Protein AF-A0A2V6WZE2-F1 (afdb_monomer_lite)

Secondary structure (DSSP, 8-state):
-EEEEEEEEEETTEEEEEEEE---------S-HHHHHH-----HHHHHHHHT-TT--S------S-GGGHHHHHHHHHHHH-TT-----HHHHTHHHHHHHHHHHHHHHHHHHHHHHHHHHHHHHHHHHHHHHTHHHHHHHHHTT--HHHHHHHHHHHHHHHHHHHHHHHHHHHHHHHHHHHHH------TTT---S-------TT---SS--------------------PPPP--PPP----------------------

pLDDT: mean 72.41, std 22.18, range [26.45, 97.19]

Sequence (262 aa):
ITAISPQGALTAVGMLPRMRRYRVAGTIEIGMYEYDSTTAYVALPVAQEFAGLGDRVTGVEVKLDDPFAARRIGRTIATRLGWPYWVRDWMEMNKNLFAALQLEKLALFVIVTIIVLVAAFAIIGHLVLLVAEKRKEIGILKALGAPGRSITTVFFSVGMTIGVVGTVAGSLVGLGLMWIQNTYKIIRLAGDVYQIDYLPMKLWPRSFPPGGPAGSRRPKCSDTSKGADAGPPPRAASWPRRRRGASPVMRPSTRHPRARGR

Foldseek 3Di:
DKDWAPQFDQDPVGGDTQIDDDDDPDADCPLACVDRVPDDDDDPVVVCVNNVVVPDDPDDDDDDPDLVCQVVVQVVVCVVVDPPDHGDRPCNVVVVVVVVVVVVVVVVVVVVVVVVVVVVVVLVVVLVVVCVVCVVVVVVCVVVPDDPVVVVVVSVVVSVVCVVVCVVVVVVVVVVVLVCCVVVVVDQPPSPHDVPRDDPPDDPVPPDDDDDDDDDDDDDDDDDDDDDDDDDDDDDDDDDDDDDDDDDDDDDDDDDDDDDDD

Structure (mmCIF, N/CA/C/O backbone):
data_AF-A0A2V6WZE2-F1
#
_entry.id   AF-A0A2V6WZE2-F1
#
loop_
_atom_site.group_PDB
_atom_site.id
_atom_site.type_symbol
_atom_site.label_atom_id
_atom_site.label_alt_id
_atom_site.label_comp_id
_atom_site.label_asym_id
_atom_site.label_entity_id
_atom_site.label_seq_id
_atom_site.pdbx_PDB_ins_code
_atom_site.Cartn_x
_atom_site.Cartn_y
_atom_site.Cartn_z
_atom_site.occupancy
_atom_site.B_iso_or_equiv
_atom_site.auth_seq_id
_atom_site.auth_comp_id
_atom_site.auth_asym_id
_atom_site.auth_atom_id
_atom_site.pdbx_PDB_model_num
ATOM 1 N N . ILE A 1 1 ? 9.309 10.464 -41.647 1.00 81.88 1 ILE A N 1
ATOM 2 C CA . ILE A 1 1 ? 10.157 10.946 -40.529 1.00 81.88 1 ILE A CA 1
ATOM 3 C C . ILE A 1 1 ? 11.612 10.660 -40.887 1.00 81.88 1 ILE A C 1
ATOM 5 O O . ILE A 1 1 ? 11.875 9.623 -41.495 1.00 81.88 1 ILE A O 1
ATOM 9 N N . THR A 1 2 ? 12.535 11.580 -40.607 1.00 85.12 2 THR A N 1
ATOM 10 C CA . THR A 1 2 ? 13.976 11.349 -40.807 1.00 85.12 2 THR A CA 1
ATOM 11 C C . THR A 1 2 ? 14.584 11.019 -39.455 1.00 85.12 2 THR A C 1
ATOM 13 O O . THR A 1 2 ? 14.522 11.847 -38.554 1.00 85.12 2 THR A O 1
ATOM 16 N N . ALA A 1 3 ? 15.138 9.818 -39.310 1.00 83.69 3 ALA A N 1
ATOM 17 C CA . ALA A 1 3 ? 15.873 9.447 -38.110 1.00 83.69 3 ALA A CA 1
ATOM 18 C C . ALA A 1 3 ? 17.353 9.790 -38.294 1.00 83.69 3 ALA A C 1
ATOM 20 O O . ALA A 1 3 ? 17.911 9.590 -39.380 1.00 83.69 3 ALA A O 1
ATOM 21 N N . ILE A 1 4 ? 17.972 10.284 -37.226 1.00 84.94 4 ILE A N 1
ATOM 22 C CA . ILE A 1 4 ? 19.387 10.644 -37.171 1.00 84.94 4 ILE A CA 1
ATOM 23 C C . ILE A 1 4 ? 20.027 9.751 -36.112 1.00 84.94 4 ILE A C 1
ATOM 25 O O . ILE A 1 4 ? 19.608 9.768 -34.957 1.00 84.94 4 ILE A O 1
ATOM 29 N N . SER A 1 5 ? 20.997 8.933 -36.513 1.00 79.81 5 SER A N 1
ATOM 30 C CA . SER A 1 5 ? 21.732 8.081 -35.581 1.00 79.81 5 SER A CA 1
ATOM 31 C C . SER A 1 5 ? 22.745 8.921 -34.798 1.00 79.81 5 SER A C 1
ATOM 33 O O . SER A 1 5 ? 23.531 9.636 -35.430 1.00 79.81 5 SER A O 1
ATOM 35 N N . PRO A 1 6 ? 22.791 8.809 -33.458 1.00 69.88 6 PRO A N 1
ATOM 36 C CA . PRO A 1 6 ? 23.851 9.407 -32.654 1.00 69.88 6 PRO A CA 1
ATOM 37 C C . PRO A 1 6 ? 25.198 8.694 -32.856 1.00 69.88 6 PRO A C 1
ATOM 39 O O . PRO A 1 6 ? 26.245 9.302 -32.654 1.00 69.88 6 PRO A O 1
ATOM 42 N N . GLN A 1 7 ? 25.198 7.428 -33.297 1.00 67.81 7 GLN A N 1
ATOM 43 C CA . GLN A 1 7 ? 26.415 6.748 -33.740 1.00 67.81 7 GLN A CA 1
ATOM 44 C C . GLN A 1 7 ? 26.671 7.067 -35.220 1.00 67.81 7 GLN A C 1
ATOM 46 O O . GLN A 1 7 ? 25.938 6.617 -36.110 1.00 67.81 7 GLN A O 1
ATOM 51 N N . GLY A 1 8 ? 27.695 7.884 -35.471 1.00 66.06 8 GLY A N 1
ATOM 52 C CA . GLY A 1 8 ? 28.136 8.261 -36.811 1.00 66.06 8 GLY A CA 1
ATOM 53 C C . GLY A 1 8 ? 29.010 7.201 -37.480 1.00 66.06 8 GLY A C 1
ATOM 54 O O . GLY A 1 8 ? 29.629 6.367 -36.822 1.00 66.06 8 GLY A O 1
ATOM 55 N N . ALA A 1 9 ? 29.081 7.241 -38.808 1.00 65.75 9 ALA A N 1
ATOM 56 C CA . ALA A 1 9 ? 30.076 6.479 -39.553 1.00 65.75 9 ALA A CA 1
ATOM 57 C C . ALA A 1 9 ? 31.399 7.259 -39.573 1.00 65.75 9 ALA A C 1
ATOM 59 O O . ALA A 1 9 ? 31.404 8.466 -39.826 1.00 65.75 9 ALA A O 1
ATOM 60 N N . LEU A 1 10 ? 32.515 6.573 -39.315 1.00 61.09 10 LEU A N 1
ATOM 61 C CA . LEU A 1 10 ? 33.851 7.152 -39.453 1.00 61.09 10 LEU A CA 1
ATOM 62 C C . LEU A 1 10 ? 34.128 7.410 -40.939 1.00 61.09 10 LEU A C 1
ATOM 64 O O . LEU A 1 10 ? 34.142 6.479 -41.744 1.00 61.09 10 LEU A O 1
ATOM 68 N N . THR A 1 11 ? 34.333 8.675 -41.301 1.00 69.50 11 THR A N 1
ATOM 69 C CA . THR A 1 11 ? 34.751 9.096 -42.644 1.00 69.50 11 THR A CA 1
ATOM 70 C C . THR A 1 11 ? 36.067 9.865 -42.562 1.00 69.50 11 THR A C 1
ATOM 72 O O . THR A 1 11 ? 36.446 10.324 -41.486 1.00 69.50 11 THR A O 1
ATOM 75 N N . ALA A 1 12 ? 36.761 10.037 -43.691 1.00 67.19 12 ALA A N 1
ATOM 76 C CA . ALA A 1 12 ? 38.051 10.739 -43.761 1.00 67.19 12 ALA A CA 1
ATOM 77 C C . ALA A 1 12 ? 38.012 12.199 -43.249 1.00 67.19 12 ALA A C 1
ATOM 79 O O . ALA A 1 12 ? 39.061 12.786 -43.010 1.00 67.19 12 ALA A O 1
ATOM 80 N N . VAL A 1 13 ? 36.813 12.770 -43.067 1.00 74.50 13 VAL A N 1
ATOM 81 C CA . VAL A 1 13 ? 36.571 14.157 -42.628 1.00 74.50 13 VAL A CA 1
ATOM 82 C C . VAL A 1 13 ? 35.930 14.219 -41.221 1.00 74.50 13 VAL A C 1
ATOM 84 O O . VAL A 1 13 ? 35.644 15.298 -40.717 1.00 74.50 13 VAL A O 1
ATOM 87 N N . GLY A 1 14 ? 35.718 13.078 -40.548 1.00 72.56 14 GLY A N 1
ATOM 88 C CA . GLY A 1 14 ? 35.148 13.003 -39.192 1.00 72.56 14 GLY A CA 1
ATOM 89 C C . GLY A 1 14 ? 33.967 12.031 -39.054 1.00 72.56 14 GLY A C 1
ATOM 90 O O . GLY A 1 14 ? 33.644 11.276 -39.976 1.00 72.56 14 GLY A O 1
ATOM 91 N N . MET A 1 15 ? 33.318 12.025 -37.882 1.00 75.12 15 MET A N 1
ATOM 92 C CA . MET A 1 15 ? 32.097 11.242 -37.642 1.00 75.12 15 MET A CA 1
ATOM 93 C C . MET A 1 15 ? 30.884 11.960 -38.238 1.00 75.12 15 MET A C 1
ATOM 95 O O . MET A 1 15 ? 30.434 12.973 -37.707 1.00 75.12 15 MET A O 1
ATOM 99 N N . LEU A 1 16 ? 30.330 11.412 -39.321 1.00 77.88 16 LEU A N 1
ATOM 100 C CA . LEU A 1 16 ? 29.080 11.899 -39.905 1.00 77.88 16 LEU A CA 1
ATOM 101 C C . LEU A 1 16 ? 27.902 11.069 -39.372 1.00 77.88 16 LEU A C 1
ATOM 103 O O . LEU A 1 16 ? 27.947 9.834 -39.452 1.00 77.88 16 LEU A O 1
ATOM 107 N N . PRO A 1 17 ? 26.840 11.701 -38.837 1.00 77.94 17 PRO A N 1
ATOM 108 C CA . PRO A 1 17 ? 25.669 10.982 -38.356 1.00 77.94 17 PRO A CA 1
ATOM 109 C C . PRO A 1 17 ? 24.962 10.281 -39.518 1.00 77.94 17 PRO A C 1
ATOM 111 O O . PRO A 1 17 ? 24.782 10.841 -40.601 1.00 77.94 17 PRO A O 1
ATOM 114 N N . ARG A 1 18 ? 24.528 9.037 -39.299 1.00 79.25 18 ARG A N 1
ATOM 115 C CA . ARG A 1 18 ? 23.746 8.304 -40.300 1.00 79.25 18 ARG A CA 1
ATOM 116 C C . ARG A 1 18 ? 22.310 8.809 -40.294 1.00 79.25 18 ARG A C 1
ATOM 118 O O . ARG A 1 18 ? 21.616 8.693 -39.287 1.00 79.25 18 ARG A O 1
ATOM 125 N N . MET A 1 19 ? 21.855 9.339 -41.425 1.00 84.62 19 MET A N 1
ATOM 126 C CA . MET A 1 19 ? 20.478 9.799 -41.602 1.00 84.62 19 MET A CA 1
ATOM 127 C C . MET A 1 19 ? 19.730 8.849 -42.532 1.00 84.62 19 MET A C 1
ATOM 129 O O . MET A 1 19 ? 20.220 8.515 -43.612 1.00 84.62 19 MET A O 1
ATOM 133 N N . ARG A 1 20 ? 18.525 8.428 -42.142 1.00 85.00 20 ARG A N 1
ATOM 134 C CA . ARG A 1 20 ? 17.657 7.615 -43.005 1.00 85.00 20 ARG A CA 1
ATOM 135 C C . ARG A 1 20 ? 16.213 8.070 -42.894 1.00 85.00 20 ARG A C 1
ATOM 137 O O . ARG A 1 20 ? 15.733 8.435 -41.820 1.00 85.00 20 ARG A O 1
ATOM 144 N N . ARG A 1 21 ? 15.518 8.076 -44.031 1.00 87.75 21 ARG A N 1
ATOM 145 C CA . ARG A 1 21 ? 14.106 8.454 -44.106 1.00 87.75 21 ARG A CA 1
ATOM 146 C C . ARG A 1 21 ? 13.237 7.206 -43.986 1.00 87.75 21 ARG A C 1
ATOM 148 O O . ARG A 1 21 ? 13.402 6.266 -44.757 1.00 87.75 21 ARG A O 1
ATOM 155 N N . TYR A 1 22 ? 12.295 7.237 -43.049 1.00 89.56 22 TYR A N 1
ATOM 156 C CA . TYR A 1 22 ? 11.326 6.171 -42.812 1.00 89.56 22 TYR A CA 1
ATOM 157 C C . TYR A 1 22 ? 9.903 6.644 -43.105 1.00 89.56 22 TYR A C 1
ATOM 159 O O . TYR A 1 22 ? 9.542 7.807 -42.861 1.00 89.56 22 TYR A O 1
ATOM 167 N N . ARG A 1 23 ? 9.088 5.717 -43.616 1.00 91.00 23 ARG A N 1
ATOM 168 C CA . ARG A 1 23 ? 7.640 5.879 -43.743 1.00 91.00 23 ARG A CA 1
ATOM 169 C C . ARG A 1 23 ? 6.978 5.439 -42.439 1.00 91.00 23 ARG A C 1
ATOM 171 O O . ARG A 1 23 ? 7.305 4.379 -41.919 1.00 91.00 23 ARG A O 1
ATOM 178 N N . VAL A 1 24 ? 6.050 6.248 -41.939 1.00 91.12 24 VAL A N 1
ATOM 179 C CA . VAL A 1 24 ? 5.246 5.912 -40.757 1.00 91.12 24 VAL A CA 1
ATOM 180 C C . VAL A 1 24 ? 4.175 4.908 -41.173 1.00 91.12 24 VAL A C 1
ATOM 182 O O . VAL A 1 24 ? 3.437 5.170 -42.124 1.00 91.12 24 VAL A O 1
ATOM 185 N N . ALA A 1 25 ? 4.135 3.756 -40.505 1.00 90.12 25 ALA A N 1
ATOM 186 C CA . ALA A 1 25 ? 3.123 2.723 -40.734 1.00 90.12 25 ALA A CA 1
ATOM 187 C C . ALA A 1 25 ? 1.890 2.909 -39.833 1.00 90.12 25 ALA A C 1
ATOM 189 O O . ALA A 1 25 ? 0.780 2.608 -40.255 1.00 90.12 25 ALA A O 1
ATOM 190 N N . GLY A 1 26 ? 2.087 3.437 -38.624 1.00 88.69 26 GLY A N 1
ATOM 191 C CA . GLY A 1 26 ? 1.042 3.728 -37.648 1.00 88.69 26 GLY A CA 1
ATOM 192 C C . GLY A 1 26 ? 1.625 4.421 -36.419 1.00 88.69 26 GLY A C 1
ATOM 193 O O . GLY A 1 26 ? 2.847 4.549 -36.299 1.00 88.69 26 GLY A O 1
ATOM 194 N N . THR A 1 27 ? 0.746 4.868 -35.532 1.00 87.50 27 THR A N 1
ATOM 195 C CA . THR A 1 27 ? 1.077 5.456 -34.230 1.00 87.50 27 THR A CA 1
ATOM 196 C C . THR A 1 27 ? 0.516 4.569 -33.124 1.00 87.50 27 THR A C 1
ATOM 198 O O . THR A 1 27 ? -0.497 3.896 -33.314 1.00 87.50 27 THR A O 1
ATOM 201 N N . ILE A 1 28 ? 1.211 4.529 -31.992 1.00 83.88 28 ILE A N 1
ATOM 202 C CA . ILE A 1 28 ? 0.809 3.785 -30.798 1.00 83.88 28 ILE A CA 1
ATOM 203 C C . ILE A 1 28 ? 0.834 4.789 -29.654 1.00 83.88 28 ILE A C 1
ATOM 205 O O . ILE A 1 28 ? 1.799 5.540 -29.539 1.00 83.88 28 ILE A O 1
ATOM 209 N N . GLU A 1 29 ? -0.217 4.785 -28.844 1.00 79.75 29 GLU A N 1
ATOM 210 C CA . GLU A 1 29 ? -0.304 5.569 -27.616 1.00 79.75 29 GLU A CA 1
ATOM 211 C C . GLU A 1 29 ? -0.321 4.586 -26.447 1.00 79.75 29 GLU A C 1
ATOM 213 O O . GLU A 1 29 ? -1.219 3.749 -26.327 1.00 79.75 29 GLU A O 1
ATOM 218 N N . ILE A 1 30 ? 0.734 4.631 -25.634 1.00 70.81 30 ILE A N 1
ATOM 219 C CA . ILE A 1 30 ? 0.884 3.829 -24.412 1.00 70.81 30 ILE A CA 1
ATOM 220 C C . ILE A 1 30 ? 0.270 4.583 -23.225 1.00 70.81 30 ILE A C 1
ATOM 222 O O . ILE A 1 30 ? -0.022 3.995 -22.184 1.00 70.81 30 ILE A O 1
ATOM 226 N N . GLY A 1 31 ? 0.046 5.882 -23.403 1.00 65.94 31 GLY A N 1
ATOM 227 C CA . GLY A 1 31 ? -0.557 6.757 -22.425 1.00 65.94 31 GLY A CA 1
ATOM 228 C C . GLY A 1 31 ? 0.447 7.368 -21.448 1.00 65.94 31 GLY A C 1
ATOM 229 O O . GLY A 1 31 ? 0.125 7.805 -20.345 1.00 65.94 31 GLY A O 1
ATOM 230 N N . MET A 1 32 ? 1.717 7.389 -21.837 1.00 64.50 32 MET A N 1
ATOM 231 C CA . MET A 1 32 ? 2.765 8.084 -21.104 1.00 64.50 32 MET A CA 1
ATOM 232 C C . MET A 1 32 ? 3.473 9.001 -22.083 1.00 64.50 32 MET A C 1
ATOM 234 O O . MET A 1 32 ? 4.208 8.528 -22.947 1.00 64.50 32 MET A O 1
ATOM 238 N N . TYR A 1 33 ? 3.284 10.313 -21.920 1.00 69.62 33 TYR A N 1
ATOM 239 C CA . TYR A 1 33 ? 3.834 11.322 -22.830 1.00 69.62 33 TYR A CA 1
ATOM 240 C C . TYR A 1 33 ? 5.345 11.166 -23.050 1.00 69.62 33 TYR A C 1
ATOM 242 O O . TYR A 1 33 ? 5.823 11.281 -24.178 1.00 69.62 33 TYR A O 1
ATOM 250 N N . GLU A 1 34 ? 6.107 10.842 -22.001 1.00 69.56 34 GLU A N 1
ATOM 251 C CA . GLU A 1 34 ? 7.550 10.603 -22.121 1.00 69.56 34 GLU A CA 1
ATOM 252 C C . GLU A 1 34 ? 7.880 9.419 -23.040 1.00 69.56 34 GLU A C 1
ATOM 254 O O . GLU A 1 34 ? 8.804 9.512 -23.846 1.00 69.56 34 GLU A O 1
ATOM 259 N N . TYR A 1 35 ? 7.111 8.329 -22.978 1.00 71.81 35 TYR A N 1
ATOM 260 C CA . TYR A 1 35 ? 7.321 7.159 -23.836 1.00 71.81 35 TYR A CA 1
ATOM 261 C C . TYR A 1 35 ? 6.826 7.401 -25.262 1.00 71.81 35 TYR A C 1
ATOM 263 O O . TYR A 1 35 ? 7.542 7.085 -26.216 1.00 71.81 35 TYR A O 1
ATOM 271 N N . ASP A 1 36 ? 5.648 8.007 -25.402 1.00 79.12 36 ASP A N 1
ATOM 272 C CA . ASP A 1 36 ? 4.995 8.237 -26.692 1.00 79.12 36 ASP A CA 1
ATOM 273 C C . ASP A 1 36 ? 5.739 9.288 -27.536 1.00 79.12 36 ASP A C 1
ATOM 275 O O . ASP A 1 36 ? 5.778 9.190 -28.763 1.00 79.12 36 ASP A O 1
ATOM 279 N N . SER A 1 37 ? 6.400 10.265 -26.901 1.00 78.88 37 SER A N 1
ATOM 280 C CA . SER A 1 37 ? 7.158 11.313 -27.605 1.00 78.88 37 SER A CA 1
ATOM 281 C C . SER A 1 37 ? 8.595 10.924 -27.972 1.00 78.88 37 SER A C 1
ATOM 283 O O . SER A 1 37 ? 9.176 11.535 -28.873 1.00 78.88 37 SER A O 1
ATOM 285 N N . THR A 1 38 ? 9.182 9.916 -27.315 1.00 82.31 38 THR A N 1
ATOM 286 C CA . THR A 1 38 ? 10.611 9.579 -27.476 1.00 82.31 38 THR A CA 1
ATOM 287 C C . THR A 1 38 ? 10.882 8.217 -28.113 1.00 82.31 38 THR A C 1
ATOM 289 O O . THR A 1 38 ? 12.021 7.946 -28.502 1.00 82.31 38 THR A O 1
ATOM 292 N N . THR A 1 39 ? 9.864 7.368 -28.280 1.00 84.56 39 THR A N 1
ATOM 293 C CA . THR A 1 39 ? 10.052 5.983 -28.736 1.00 84.56 39 THR A CA 1
ATOM 294 C C . THR A 1 39 ? 9.511 5.761 -30.145 1.00 84.56 39 THR A C 1
ATOM 296 O O . THR A 1 39 ? 8.395 6.145 -30.478 1.00 84.56 39 THR A O 1
ATOM 299 N N . ALA A 1 40 ? 10.287 5.072 -30.983 1.00 87.50 40 ALA A N 1
ATOM 300 C CA . ALA A 1 40 ? 9.842 4.595 -32.288 1.00 87.50 40 ALA A CA 1
ATOM 301 C C . ALA A 1 40 ? 10.219 3.122 -32.468 1.00 87.50 40 ALA A C 1
ATOM 303 O O . ALA A 1 40 ? 11.333 2.714 -32.141 1.00 87.50 40 ALA A O 1
ATOM 304 N N . TYR A 1 41 ? 9.305 2.336 -33.038 1.00 88.69 41 TYR A N 1
ATOM 305 C CA . TYR A 1 41 ? 9.512 0.911 -33.293 1.00 88.69 41 TYR A CA 1
ATOM 306 C C . TYR A 1 41 ? 9.706 0.650 -34.785 1.00 88.69 41 TYR A C 1
ATOM 308 O O . TYR A 1 41 ? 8.973 1.166 -35.630 1.00 88.69 41 TYR A O 1
ATOM 316 N N . VAL A 1 42 ? 10.692 -0.180 -35.114 1.00 91.19 42 VAL A N 1
ATOM 317 C CA . VAL A 1 42 ? 10.967 -0.647 -36.477 1.00 91.19 42 VAL A CA 1
ATOM 318 C C . VAL A 1 42 ? 11.317 -2.132 -36.443 1.00 91.19 42 VAL A C 1
ATOM 320 O O . VAL A 1 42 ? 11.671 -2.674 -35.398 1.00 91.19 42 VAL A O 1
ATOM 323 N N . ALA A 1 43 ? 11.236 -2.803 -37.591 1.00 91.31 43 ALA A N 1
ATOM 324 C CA . ALA A 1 43 ? 11.665 -4.193 -37.692 1.00 91.31 43 ALA A CA 1
ATOM 325 C C . ALA A 1 43 ? 13.162 -4.333 -37.356 1.00 91.31 43 ALA A C 1
ATOM 327 O O . ALA A 1 43 ? 13.976 -3.504 -37.772 1.00 91.31 43 ALA A O 1
ATOM 328 N N . LEU A 1 44 ? 13.529 -5.413 -36.658 1.00 90.50 44 LEU A N 1
ATOM 329 C CA . LEU A 1 44 ? 14.901 -5.658 -36.200 1.00 90.50 44 LEU A CA 1
ATOM 330 C C . LEU A 1 44 ? 15.966 -5.545 -37.313 1.00 90.50 44 LEU A C 1
ATOM 332 O O . LEU A 1 44 ? 16.945 -4.835 -37.085 1.00 90.50 44 LEU A O 1
ATOM 336 N N . PRO A 1 45 ? 15.779 -6.111 -38.528 1.00 90.44 45 PRO A N 1
ATOM 337 C CA . PRO A 1 45 ? 16.780 -5.987 -39.594 1.00 90.44 45 PRO A CA 1
ATOM 338 C C . PRO A 1 45 ? 17.033 -4.531 -40.011 1.00 90.44 45 PRO A C 1
ATOM 340 O O . PRO A 1 45 ? 18.160 -4.141 -40.304 1.00 90.44 45 PRO A O 1
ATOM 343 N N . VAL A 1 46 ? 15.985 -3.700 -39.987 1.00 89.88 46 VAL A N 1
ATOM 344 C CA . VAL A 1 46 ? 16.068 -2.274 -40.325 1.00 89.88 46 VAL A CA 1
ATOM 345 C C . VAL A 1 46 ? 16.806 -1.503 -39.228 1.00 89.88 46 VAL A C 1
ATOM 347 O O . VAL A 1 46 ? 17.650 -0.660 -39.532 1.00 89.88 46 VAL A O 1
ATOM 350 N N . ALA A 1 47 ? 16.531 -1.813 -37.955 1.00 88.62 47 ALA A N 1
ATOM 351 C CA . ALA A 1 47 ? 17.253 -1.235 -36.822 1.00 88.62 47 ALA A CA 1
ATOM 352 C C . ALA A 1 47 ? 18.746 -1.599 -36.845 1.00 88.62 47 ALA A C 1
ATOM 354 O O . ALA A 1 47 ? 19.593 -0.731 -36.635 1.00 88.62 47 ALA A O 1
ATOM 355 N N . GLN A 1 48 ? 19.075 -2.860 -37.140 1.00 89.31 48 GLN A N 1
ATOM 356 C CA . GLN A 1 48 ? 20.451 -3.353 -37.231 1.00 89.31 48 GLN A CA 1
ATOM 357 C C . GLN A 1 48 ? 21.244 -2.666 -38.346 1.00 89.31 48 GLN A C 1
ATOM 359 O O . GLN A 1 48 ? 22.387 -2.250 -38.129 1.00 89.31 48 GLN A O 1
ATOM 364 N N . GLU A 1 49 ? 20.629 -2.497 -39.519 1.00 86.44 49 GLU A N 1
ATOM 365 C CA . GLU A 1 49 ? 21.226 -1.779 -40.644 1.00 86.44 49 GLU A CA 1
ATOM 366 C C . GLU A 1 49 ? 21.464 -0.300 -40.292 1.00 86.44 49 GLU A C 1
ATOM 368 O O . GLU A 1 49 ? 22.552 0.236 -40.521 1.00 86.44 49 GLU A O 1
ATOM 373 N N . PHE A 1 50 ? 20.473 0.351 -39.674 1.00 85.25 50 PHE A N 1
ATOM 374 C CA . PHE A 1 50 ? 20.550 1.753 -39.261 1.00 85.25 50 PHE A CA 1
ATOM 375 C C . PHE A 1 50 ? 21.643 2.002 -38.213 1.00 85.25 50 PHE A C 1
ATOM 377 O O . PHE A 1 50 ? 22.452 2.917 -38.379 1.00 85.25 50 PHE A O 1
ATOM 384 N N . ALA A 1 51 ? 21.716 1.149 -37.188 1.00 83.69 51 ALA A N 1
ATOM 385 C CA . ALA A 1 51 ? 22.709 1.222 -36.118 1.00 83.69 51 ALA A CA 1
ATOM 386 C C . ALA A 1 51 ? 24.105 0.718 -36.536 1.00 83.69 51 ALA A C 1
ATOM 388 O O . ALA A 1 51 ? 25.070 0.888 -35.796 1.00 83.69 51 ALA A O 1
ATOM 389 N N . GLY A 1 52 ? 24.241 0.093 -37.713 1.00 84.06 52 GLY A N 1
ATOM 390 C CA . GLY A 1 52 ? 25.512 -0.471 -38.177 1.00 84.06 52 GLY A CA 1
ATOM 391 C C . GLY A 1 52 ? 25.987 -1.678 -37.365 1.00 84.06 52 GLY A C 1
ATOM 392 O O . GLY A 1 52 ? 27.188 -1.924 -37.272 1.00 84.06 52 GLY A O 1
ATOM 393 N N . LEU A 1 53 ? 25.058 -2.426 -36.768 1.00 83.19 53 LEU A N 1
ATOM 394 C CA . LEU A 1 53 ? 25.370 -3.557 -35.891 1.00 83.19 53 LEU A CA 1
ATOM 395 C C . LEU A 1 53 ? 25.655 -4.858 -36.661 1.00 83.19 53 LEU A C 1
ATOM 397 O O . LEU A 1 53 ? 26.279 -5.763 -36.098 1.00 83.19 53 LEU A O 1
ATOM 401 N N . GLY A 1 54 ? 25.263 -4.941 -37.938 1.00 85.62 54 GLY A N 1
ATOM 402 C CA . GLY A 1 54 ? 25.293 -6.190 -38.706 1.00 85.62 54 GLY A CA 1
ATOM 403 C C . GLY A 1 54 ? 24.336 -7.205 -38.080 1.00 85.62 54 GLY A C 1
ATOM 404 O O . GLY A 1 54 ? 23.230 -6.837 -37.702 1.00 85.62 54 GLY A O 1
ATOM 405 N N . ASP A 1 55 ? 24.792 -8.438 -37.867 1.00 87.19 55 ASP A N 1
ATOM 406 C CA . ASP A 1 55 ? 23.989 -9.485 -37.211 1.00 87.19 55 ASP A CA 1
ATOM 407 C C . ASP A 1 55 ? 23.954 -9.376 -35.671 1.00 87.19 55 ASP A C 1
ATOM 409 O O . ASP A 1 55 ? 23.433 -10.257 -34.986 1.00 87.19 55 ASP A O 1
ATOM 413 N N . ARG A 1 56 ? 24.505 -8.302 -35.085 1.00 87.31 56 ARG A N 1
ATOM 414 C CA . ARG A 1 56 ? 24.525 -8.094 -33.626 1.00 87.31 56 ARG A CA 1
ATOM 415 C C . ARG A 1 56 ? 23.270 -7.374 -33.136 1.00 87.31 56 ARG A C 1
ATOM 417 O O . ARG A 1 56 ? 22.628 -6.632 -33.878 1.00 87.31 56 ARG A O 1
ATOM 424 N N . VAL A 1 57 ? 22.949 -7.561 -31.859 1.00 88.75 57 VAL A N 1
ATOM 425 C CA . VAL A 1 57 ? 21.863 -6.862 -31.154 1.00 88.75 57 VAL A CA 1
ATOM 426 C C . VAL A 1 57 ? 22.392 -6.228 -29.873 1.00 88.75 57 VAL A C 1
ATOM 428 O O . VAL A 1 57 ? 23.333 -6.737 -29.267 1.00 88.75 57 VAL A O 1
ATOM 431 N N . THR A 1 58 ? 21.797 -5.110 -29.462 1.00 87.19 58 THR A N 1
ATOM 432 C CA . THR A 1 58 ? 22.209 -4.378 -28.252 1.00 87.19 58 THR A CA 1
ATOM 433 C C . THR A 1 58 ? 21.726 -5.056 -26.969 1.00 87.19 58 THR A C 1
ATOM 435 O O . THR A 1 58 ? 22.362 -4.928 -25.928 1.00 87.19 58 THR A O 1
ATOM 438 N N . GLY A 1 59 ? 20.614 -5.790 -27.033 1.00 88.56 59 GLY A N 1
ATOM 439 C CA . GLY A 1 59 ? 20.038 -6.482 -25.888 1.00 88.56 59 GLY A CA 1
ATOM 440 C C . GLY A 1 59 ? 18.961 -7.475 -26.305 1.00 88.56 59 GLY A C 1
ATOM 441 O O . GLY A 1 59 ? 18.472 -7.443 -27.435 1.00 88.56 59 GLY A O 1
ATOM 442 N N . VAL A 1 60 ? 18.611 -8.360 -25.375 1.00 89.44 60 VAL A N 1
ATOM 443 C CA . VAL A 1 60 ? 17.525 -9.331 -25.517 1.00 89.44 60 VAL A CA 1
ATOM 444 C C . VAL A 1 60 ? 16.571 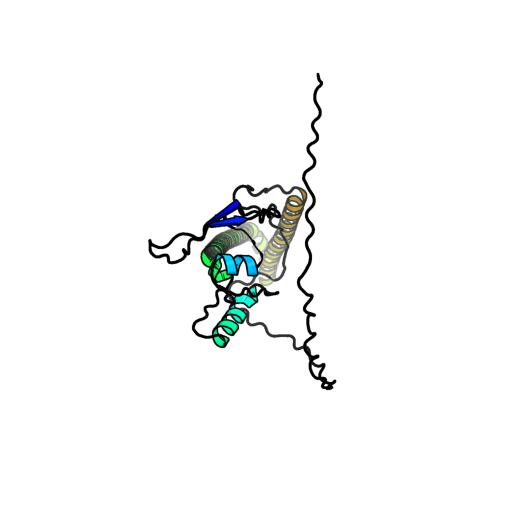-9.126 -24.353 1.00 89.44 60 VAL A C 1
ATOM 446 O O . VAL A 1 60 ? 16.989 -9.154 -23.196 1.00 89.44 60 VAL A O 1
ATOM 449 N N . GLU A 1 61 ? 15.296 -8.923 -24.662 1.00 90.31 61 GLU A N 1
ATOM 450 C CA . GLU A 1 61 ? 14.245 -8.810 -23.660 1.00 90.31 61 GLU A CA 1
ATOM 451 C C . GLU A 1 61 ? 13.565 -10.166 -23.467 1.00 90.31 61 GLU A C 1
ATOM 453 O O . GLU A 1 61 ? 13.203 -10.841 -24.432 1.00 90.31 61 GLU A O 1
ATOM 458 N N . VAL A 1 62 ? 13.401 -10.577 -22.209 1.00 89.00 62 VAL A N 1
ATOM 459 C CA . VAL A 1 62 ? 12.728 -11.826 -21.847 1.00 89.00 62 VAL A CA 1
ATOM 460 C C . VAL A 1 62 ? 11.463 -11.479 -21.083 1.00 89.00 62 VAL A C 1
ATOM 462 O O . VAL A 1 62 ? 11.520 -11.008 -19.947 1.00 89.00 62 VAL A O 1
ATOM 465 N N . LYS A 1 63 ? 10.314 -11.735 -21.707 1.00 89.88 63 LYS A N 1
ATOM 466 C CA . LYS A 1 63 ? 9.011 -11.566 -21.068 1.00 89.88 63 LYS A CA 1
ATOM 467 C C . LYS A 1 63 ? 8.720 -12.755 -20.154 1.00 89.88 63 LYS A C 1
ATOM 469 O O . LYS A 1 63 ? 8.896 -13.904 -20.548 1.00 89.88 63 LYS A O 1
ATOM 474 N N . LEU A 1 64 ? 8.270 -12.462 -18.940 1.00 88.56 64 LEU A N 1
ATOM 475 C CA . LEU A 1 64 ? 7.913 -13.449 -17.923 1.00 88.56 64 LEU A CA 1
ATOM 476 C C . LEU A 1 64 ? 6.413 -13.380 -17.640 1.00 88.56 64 LEU A C 1
ATOM 478 O O . LEU A 1 64 ? 5.847 -12.288 -17.633 1.00 88.56 64 LEU A O 1
ATOM 482 N N . ASP A 1 65 ? 5.795 -14.528 -17.361 1.00 87.69 65 ASP A N 1
ATOM 483 C CA . ASP A 1 65 ? 4.382 -14.587 -16.957 1.00 87.69 65 ASP A CA 1
ATOM 484 C C . ASP A 1 65 ? 4.166 -14.038 -15.540 1.00 87.69 65 ASP A C 1
ATOM 486 O O . ASP A 1 65 ? 3.158 -13.393 -15.266 1.00 87.69 65 ASP A O 1
ATOM 490 N N . ASP A 1 66 ? 5.132 -14.268 -14.642 1.00 84.94 66 ASP A N 1
ATOM 491 C CA . ASP A 1 66 ? 5.143 -13.725 -13.282 1.00 84.94 66 ASP A CA 1
ATOM 492 C C . ASP A 1 66 ? 6.141 -12.552 -13.173 1.00 84.94 66 ASP A C 1
ATOM 494 O O . ASP A 1 66 ? 7.361 -12.779 -13.165 1.00 84.94 66 ASP A O 1
ATOM 498 N N . PRO A 1 67 ? 5.661 -11.299 -13.028 1.00 81.19 67 PRO A N 1
ATOM 499 C CA . PRO A 1 67 ? 6.519 -10.126 -12.866 1.00 81.19 67 PRO A CA 1
ATOM 500 C C . PRO A 1 67 ? 7.398 -10.176 -11.609 1.00 81.19 67 PRO A C 1
ATOM 502 O O . PRO A 1 67 ? 8.498 -9.615 -11.606 1.00 81.19 67 PRO A O 1
ATOM 505 N N . PHE A 1 68 ? 6.957 -10.855 -10.543 1.00 82.38 68 PHE A N 1
ATOM 506 C CA . PHE A 1 68 ? 7.699 -10.948 -9.280 1.00 82.38 68 PHE A CA 1
ATOM 507 C C . PHE A 1 68 ? 8.839 -11.969 -9.348 1.00 82.38 68 PHE A C 1
ATOM 509 O O . PHE A 1 68 ? 9.829 -11.856 -8.618 1.00 82.38 68 PHE A O 1
ATOM 516 N N . ALA A 1 69 ? 8.762 -12.929 -10.272 1.00 87.56 69 ALA A N 1
ATOM 517 C CA . ALA A 1 69 ? 9.843 -13.872 -10.530 1.00 87.56 69 ALA A CA 1
ATOM 518 C C . ALA A 1 69 ? 11.040 -13.233 -11.258 1.00 87.56 69 ALA A C 1
ATOM 520 O O . ALA A 1 69 ? 12.121 -13.834 -11.269 1.00 87.56 69 ALA A O 1
ATOM 521 N N . ALA A 1 70 ? 10.887 -12.020 -11.808 1.00 86.62 70 ALA A N 1
ATOM 522 C CA . ALA A 1 70 ? 11.904 -11.335 -12.606 1.00 86.62 70 ALA A CA 1
ATOM 523 C C . ALA A 1 70 ? 13.263 -11.236 -11.909 1.00 86.62 70 ALA A C 1
ATOM 525 O O . ALA A 1 70 ? 14.283 -11.540 -12.519 1.00 86.62 70 ALA A O 1
ATOM 526 N N . ARG A 1 71 ? 13.293 -10.934 -10.606 1.00 86.69 71 ARG A N 1
ATOM 527 C CA . ARG A 1 71 ? 14.555 -10.835 -9.854 1.00 86.69 71 ARG A CA 1
ATOM 528 C C . ARG A 1 71 ? 15.270 -12.181 -9.712 1.00 86.69 71 ARG A C 1
ATOM 530 O O . ARG A 1 71 ? 16.493 -12.262 -9.798 1.00 86.69 71 ARG A O 1
ATOM 537 N N . ARG A 1 72 ? 14.515 -13.260 -9.480 1.00 89.25 72 ARG A N 1
ATOM 538 C CA . ARG A 1 72 ? 15.067 -14.616 -9.306 1.00 89.25 72 ARG A CA 1
ATOM 539 C C . ARG A 1 72 ? 15.560 -15.179 -10.636 1.00 89.25 72 ARG A C 1
ATOM 541 O O . ARG A 1 72 ? 16.663 -15.723 -10.708 1.00 89.25 72 ARG A O 1
ATOM 548 N N . ILE A 1 73 ? 14.744 -15.045 -11.678 1.00 89.75 73 ILE A N 1
ATOM 549 C CA . ILE A 1 73 ? 15.071 -15.528 -13.020 1.00 89.75 73 ILE A CA 1
ATOM 550 C C . ILE A 1 73 ? 16.201 -14.684 -13.610 1.00 89.75 73 ILE A C 1
ATOM 552 O O . ILE A 1 73 ? 17.173 -15.251 -14.094 1.00 89.75 73 ILE A O 1
ATOM 556 N N . GLY A 1 74 ? 16.152 -13.360 -13.452 1.00 88.38 74 GLY A N 1
ATOM 557 C CA . GLY A 1 74 ? 17.203 -12.441 -13.883 1.00 88.38 74 GLY A CA 1
ATOM 558 C C . GLY A 1 74 ? 18.566 -12.779 -13.282 1.00 88.38 74 GLY A C 1
ATOM 559 O O . GLY A 1 74 ? 19.539 -12.903 -14.018 1.00 88.38 74 GLY A O 1
ATOM 560 N N . ARG A 1 75 ? 18.633 -13.068 -11.972 1.00 88.38 75 ARG A N 1
ATOM 561 C CA . ARG A 1 75 ? 19.867 -13.564 -11.332 1.00 88.38 75 ARG A CA 1
ATOM 562 C C . ARG A 1 75 ? 20.352 -14.887 -11.917 1.00 88.38 75 ARG A C 1
ATOM 564 O O . ARG A 1 75 ? 21.548 -15.058 -12.097 1.00 88.38 75 ARG A O 1
ATOM 571 N N . THR A 1 76 ? 19.438 -15.807 -12.220 1.00 89.75 76 THR A N 1
ATOM 572 C CA . THR A 1 76 ? 19.780 -17.111 -12.815 1.00 89.75 76 THR A CA 1
ATOM 573 C C . THR A 1 76 ? 20.308 -16.959 -14.244 1.00 89.75 76 THR A C 1
ATOM 575 O O . THR A 1 76 ? 21.215 -17.678 -14.651 1.00 89.75 76 THR A O 1
ATOM 578 N N . ILE A 1 77 ? 19.760 -16.018 -15.015 1.00 90.19 77 ILE A N 1
ATOM 579 C CA . ILE A 1 77 ? 20.249 -15.685 -16.357 1.00 90.19 77 ILE A CA 1
ATOM 580 C C . ILE A 1 77 ? 21.624 -15.020 -16.251 1.00 90.19 77 ILE A C 1
ATOM 582 O O . ILE A 1 77 ? 22.542 -15.420 -16.960 1.00 90.19 77 ILE A O 1
ATOM 586 N N . ALA A 1 78 ? 21.792 -14.071 -15.326 1.00 88.81 78 ALA A N 1
ATOM 587 C CA . ALA A 1 78 ? 23.054 -13.368 -15.114 1.00 88.81 78 ALA A CA 1
ATOM 588 C C . ALA A 1 78 ? 24.193 -14.328 -14.740 1.00 88.81 78 ALA A C 1
ATOM 590 O O . ALA A 1 78 ? 25.288 -14.223 -15.286 1.00 88.81 78 ALA A O 1
ATOM 591 N N . THR A 1 79 ? 23.932 -15.302 -13.860 1.00 89.12 79 THR A N 1
ATOM 592 C CA . THR A 1 79 ? 24.940 -16.303 -13.479 1.00 89.12 79 THR A CA 1
ATOM 593 C C . THR A 1 79 ? 25.272 -17.279 -14.603 1.00 89.12 79 THR A C 1
ATOM 595 O O . THR A 1 79 ? 26.400 -17.758 -14.656 1.00 89.12 79 THR A O 1
ATOM 598 N N . ARG A 1 80 ? 24.328 -17.575 -15.507 1.00 90.69 80 ARG A N 1
ATOM 599 C CA . ARG A 1 80 ? 24.562 -18.471 -16.652 1.00 90.69 80 ARG A CA 1
ATOM 600 C C . ARG A 1 80 ? 25.272 -17.798 -17.824 1.00 90.69 80 ARG A C 1
ATOM 602 O O . ARG A 1 80 ? 26.075 -18.457 -18.472 1.00 90.69 80 ARG A O 1
ATOM 609 N N . LEU A 1 81 ? 24.960 -16.534 -18.120 1.00 88.12 81 LEU A N 1
ATOM 610 C CA . LEU A 1 81 ? 25.610 -15.791 -19.206 1.00 88.12 81 LEU A CA 1
ATOM 611 C C . LEU A 1 81 ? 27.006 -15.301 -18.809 1.00 88.12 81 LEU A C 1
ATOM 613 O O . LEU A 1 81 ? 27.906 -15.315 -19.644 1.00 88.12 81 LEU A O 1
ATOM 617 N N . GLY A 1 82 ? 27.186 -14.878 -17.553 1.00 86.56 82 GLY A N 1
ATOM 618 C CA . GLY A 1 82 ? 28.444 -14.309 -17.076 1.00 86.56 82 GLY A CA 1
ATOM 619 C C . GLY A 1 82 ? 28.836 -12.997 -17.774 1.00 86.56 82 GLY A C 1
ATOM 620 O O . GLY A 1 82 ? 28.074 -12.405 -18.541 1.00 86.56 82 GLY A O 1
ATOM 621 N N . TRP A 1 83 ? 30.050 -12.521 -17.491 1.00 82.19 83 TRP A N 1
ATOM 622 C CA . TRP A 1 83 ? 30.646 -11.357 -18.161 1.00 82.19 83 TRP A CA 1
ATOM 623 C C . TRP A 1 83 ? 30.837 -11.664 -19.661 1.00 82.19 83 TRP A C 1
ATOM 625 O O . TRP A 1 83 ? 31.310 -12.766 -19.954 1.00 82.19 83 TRP A O 1
ATOM 635 N N . PRO A 1 84 ? 30.530 -10.766 -20.630 1.00 86.06 84 PRO A N 1
ATOM 636 C CA . PRO A 1 84 ? 30.245 -9.312 -20.557 1.00 86.06 84 PRO A CA 1
ATOM 637 C C . PRO A 1 84 ? 28.786 -8.902 -20.352 1.00 86.06 84 PRO A C 1
ATOM 639 O O . PRO A 1 84 ? 28.466 -7.717 -20.439 1.00 86.06 84 PRO A O 1
ATOM 642 N N . TYR A 1 85 ? 27.876 -9.848 -20.157 1.00 86.12 85 TYR A N 1
ATOM 643 C CA . TYR A 1 85 ? 26.452 -9.545 -20.194 1.00 86.12 85 TYR A CA 1
ATOM 644 C C . TYR A 1 85 ? 25.954 -9.066 -18.830 1.00 86.12 85 TYR A C 1
ATOM 646 O O . TYR A 1 85 ? 26.214 -9.685 -17.798 1.00 86.12 85 TYR A O 1
ATOM 654 N N . TRP A 1 86 ? 25.179 -7.981 -18.829 1.00 86.50 86 TRP A N 1
ATOM 655 C CA . TRP A 1 86 ? 24.482 -7.496 -17.640 1.00 86.50 86 TRP A CA 1
ATOM 656 C C . TRP A 1 86 ? 22.981 -7.658 -17.822 1.00 86.50 86 TRP A C 1
ATOM 658 O O . TRP A 1 86 ? 22.404 -7.191 -18.803 1.00 86.50 86 TRP A O 1
ATOM 668 N N . VAL A 1 87 ? 22.347 -8.320 -16.861 1.00 90.00 87 VAL A N 1
ATOM 669 C CA . VAL A 1 87 ? 20.893 -8.469 -16.816 1.00 90.00 87 VAL A CA 1
ATOM 670 C C . VAL A 1 87 ? 20.339 -7.348 -15.952 1.00 90.00 87 VAL A C 1
ATOM 672 O O . VAL A 1 87 ? 20.778 -7.180 -14.818 1.00 90.00 87 VAL A O 1
ATOM 675 N N . ARG A 1 88 ? 19.377 -6.597 -16.487 1.00 87.75 88 ARG A N 1
ATOM 676 C CA . ARG A 1 88 ? 18.611 -5.597 -15.741 1.00 87.75 88 ARG A CA 1
ATOM 677 C C . ARG A 1 88 ? 17.184 -6.088 -15.625 1.00 87.75 88 ARG A C 1
ATOM 679 O O . ARG A 1 88 ? 16.579 -6.438 -16.636 1.00 87.75 88 ARG A O 1
ATOM 686 N N . ASP A 1 89 ? 16.659 -6.132 -14.409 1.00 87.62 89 ASP A N 1
ATOM 687 C CA . ASP A 1 89 ? 15.243 -6.420 -14.216 1.00 87.62 89 ASP A CA 1
ATOM 688 C C . ASP A 1 89 ? 14.395 -5.141 -14.341 1.00 87.62 89 ASP A C 1
ATOM 690 O O . ASP A 1 89 ? 14.884 -4.010 -14.242 1.00 87.62 89 ASP A O 1
ATOM 694 N N . TRP A 1 90 ? 13.100 -5.315 -14.602 1.00 83.25 90 TRP A N 1
ATOM 695 C CA . TRP A 1 90 ? 12.178 -4.196 -14.797 1.00 83.25 90 TRP A CA 1
ATOM 696 C C . TRP A 1 90 ? 11.998 -3.342 -13.526 1.00 83.25 90 TRP A C 1
ATOM 698 O O . TRP A 1 90 ? 11.685 -2.155 -13.634 1.00 83.25 90 TRP A O 1
ATOM 708 N N . MET A 1 91 ? 12.228 -3.901 -12.330 1.00 82.12 91 MET A N 1
ATOM 709 C CA . MET A 1 91 ? 12.172 -3.156 -11.066 1.00 82.12 91 MET A CA 1
ATOM 710 C C . MET A 1 91 ? 13.417 -2.279 -10.889 1.00 82.12 91 MET A C 1
ATOM 712 O O . MET A 1 91 ? 13.307 -1.147 -10.429 1.00 82.12 91 MET A O 1
ATOM 716 N N . GLU A 1 92 ? 14.593 -2.757 -11.299 1.00 83.94 92 GLU A N 1
ATOM 717 C CA . GLU A 1 92 ? 15.852 -2.009 -11.313 1.00 83.94 92 GLU A CA 1
ATOM 718 C C . GLU A 1 92 ? 15.831 -0.884 -12.349 1.00 83.94 92 GLU A C 1
ATOM 720 O O . GLU A 1 92 ? 16.339 0.209 -12.089 1.00 83.94 92 GLU A O 1
ATOM 725 N N . MET A 1 93 ? 15.219 -1.121 -13.515 1.00 82.81 93 MET A N 1
ATOM 726 C CA . MET A 1 93 ? 14.992 -0.074 -14.517 1.00 82.81 93 MET A CA 1
ATOM 727 C C . MET A 1 93 ? 14.077 1.035 -13.987 1.00 82.81 93 MET A C 1
ATOM 729 O O . MET A 1 93 ? 14.321 2.202 -14.276 1.00 82.81 93 MET A O 1
ATOM 733 N N . ASN A 1 94 ? 13.099 0.688 -13.147 1.00 82.62 94 ASN A N 1
ATOM 734 C CA . ASN A 1 94 ? 12.101 1.613 -12.604 1.00 82.62 94 ASN A CA 1
ATOM 735 C C . ASN A 1 94 ? 12.280 1.868 -11.096 1.00 82.62 94 ASN A C 1
ATOM 737 O O . ASN A 1 94 ? 11.311 2.124 -10.379 1.00 82.62 94 ASN A O 1
ATOM 741 N N . LYS A 1 95 ? 13.521 1.812 -10.592 1.00 81.88 95 LYS A N 1
ATOM 742 C CA . LYS A 1 95 ? 13.815 1.879 -9.148 1.00 81.88 95 LYS A CA 1
ATOM 743 C C . LYS A 1 95 ? 13.227 3.116 -8.461 1.00 81.88 95 LYS A C 1
ATOM 745 O O . LYS A 1 95 ? 12.782 3.017 -7.323 1.00 81.88 95 LYS A O 1
ATOM 750 N N . ASN A 1 96 ? 13.200 4.261 -9.148 1.00 80.56 96 ASN A N 1
ATOM 751 C CA . ASN A 1 96 ? 12.675 5.514 -8.606 1.00 80.56 96 ASN A CA 1
ATOM 752 C C . ASN A 1 96 ? 11.161 5.425 -8.371 1.00 80.56 96 ASN A C 1
ATOM 754 O O . ASN A 1 96 ? 10.690 5.824 -7.309 1.00 80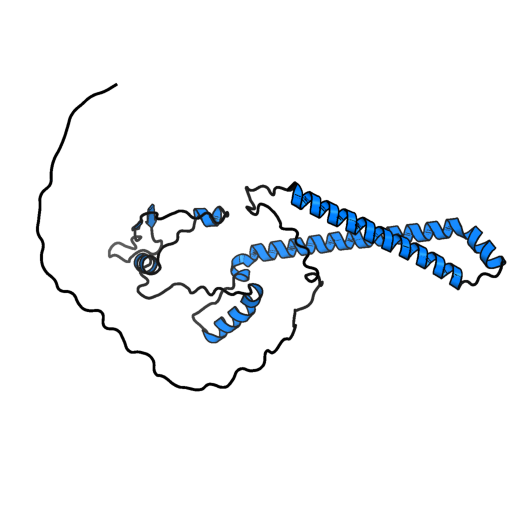.56 96 ASN A O 1
ATOM 758 N N . LEU A 1 97 ? 10.421 4.833 -9.315 1.00 81.50 97 LEU A N 1
ATOM 759 C CA . LEU A 1 97 ? 8.983 4.600 -9.181 1.00 81.50 97 LEU A CA 1
ATOM 760 C C . LEU A 1 97 ? 8.693 3.647 -8.016 1.00 81.50 97 LEU A C 1
ATOM 762 O O . LEU A 1 97 ? 7.854 3.931 -7.165 1.00 81.50 97 LEU A O 1
ATOM 766 N N . PHE A 1 98 ? 9.430 2.536 -7.930 1.00 79.19 98 PHE A N 1
ATOM 767 C CA . PHE A 1 98 ? 9.264 1.573 -6.840 1.00 79.19 98 PHE A CA 1
ATOM 768 C C . PHE A 1 98 ? 9.627 2.144 -5.470 1.00 79.19 98 PHE A C 1
ATOM 770 O O . PHE A 1 98 ? 8.927 1.865 -4.499 1.00 79.19 98 PHE A O 1
ATOM 777 N N . ALA A 1 99 ? 10.690 2.945 -5.383 1.00 80.94 99 ALA A N 1
ATOM 778 C CA . ALA A 1 99 ? 11.078 3.618 -4.149 1.00 80.94 99 ALA A CA 1
ATOM 779 C C . ALA A 1 99 ? 10.005 4.620 -3.695 1.00 80.94 99 ALA A C 1
ATOM 781 O O . ALA A 1 99 ? 9.646 4.628 -2.519 1.00 80.94 99 ALA A O 1
ATOM 782 N N . ALA A 1 100 ? 9.438 5.398 -4.624 1.00 80.88 100 ALA A N 1
ATOM 783 C CA . ALA A 1 100 ? 8.334 6.309 -4.332 1.00 80.88 100 ALA A CA 1
ATOM 784 C C . ALA A 1 100 ? 7.102 5.556 -3.798 1.00 80.88 100 ALA A C 1
ATOM 786 O O . ALA A 1 100 ? 6.595 5.890 -2.730 1.00 80.88 100 ALA A O 1
ATOM 787 N N . LEU A 1 101 ? 6.693 4.469 -4.465 1.00 82.75 101 LEU A N 1
ATOM 788 C CA . LEU A 1 101 ? 5.569 3.632 -4.023 1.00 82.75 101 LEU A CA 1
ATOM 789 C C . LEU A 1 101 ? 5.814 2.969 -2.658 1.00 82.75 101 LEU A C 1
ATOM 791 O O . LEU A 1 101 ? 4.878 2.761 -1.886 1.00 82.75 101 LEU A O 1
ATOM 795 N N . GLN A 1 102 ? 7.058 2.597 -2.345 1.00 79.88 102 GLN A N 1
ATOM 796 C CA . GLN A 1 102 ? 7.403 2.045 -1.033 1.00 79.88 102 GLN A CA 1
ATOM 797 C C . GLN A 1 102 ? 7.316 3.100 0.071 1.00 79.88 102 GLN A C 1
ATOM 799 O O . GLN A 1 102 ? 6.772 2.806 1.136 1.00 79.88 102 GLN A O 1
ATOM 804 N N . LEU A 1 103 ? 7.811 4.314 -0.181 1.00 85.81 103 LEU A N 1
ATOM 805 C CA . LEU A 1 103 ? 7.711 5.430 0.762 1.00 85.81 103 LEU A CA 1
ATOM 806 C C . LEU A 1 103 ? 6.255 5.821 1.019 1.00 85.81 103 LEU A C 1
ATOM 808 O O . LEU A 1 103 ? 5.872 6.023 2.169 1.00 85.81 103 LEU A O 1
ATOM 812 N N . GLU A 1 104 ? 5.429 5.850 -0.024 1.00 84.00 104 GLU A N 1
ATOM 813 C CA . GLU A 1 104 ? 3.996 6.111 0.104 1.00 84.00 104 GLU A CA 1
ATOM 814 C C . GLU A 1 104 ? 3.305 5.047 0.967 1.00 84.00 104 GLU A C 1
ATOM 816 O O . GLU A 1 104 ? 2.609 5.371 1.930 1.00 84.00 104 GLU A O 1
ATOM 821 N N . LYS A 1 105 ? 3.557 3.759 0.695 1.00 85.31 105 LYS A N 1
ATOM 822 C CA . LYS A 1 105 ? 3.017 2.660 1.512 1.00 85.31 105 LYS A CA 1
ATOM 823 C C . LYS A 1 105 ? 3.470 2.737 2.967 1.00 85.31 105 LYS A C 1
ATOM 825 O O . LYS A 1 105 ? 2.678 2.442 3.859 1.00 85.31 105 LYS A O 1
ATOM 830 N N . LEU A 1 106 ? 4.720 3.130 3.213 1.00 87.31 106 LEU A N 1
ATOM 831 C CA . LEU A 1 106 ? 5.241 3.326 4.563 1.00 87.31 106 LEU A CA 1
ATOM 832 C C . LEU A 1 106 ? 4.511 4.473 5.276 1.00 87.31 106 LEU A C 1
ATOM 834 O O . LEU A 1 106 ? 4.089 4.304 6.417 1.00 87.31 106 LEU A O 1
ATOM 838 N N . ALA A 1 107 ? 4.311 5.608 4.602 1.00 92.25 107 ALA A N 1
ATOM 839 C CA . ALA A 1 107 ? 3.581 6.745 5.155 1.00 92.25 107 ALA A CA 1
ATOM 840 C C . ALA A 1 107 ? 2.131 6.372 5.510 1.00 92.25 107 ALA A C 1
ATOM 842 O O . ALA A 1 107 ? 1.674 6.653 6.619 1.00 92.25 107 ALA A O 1
ATOM 843 N N . LEU A 1 108 ? 1.434 5.659 4.616 1.00 89.75 108 LEU A N 1
ATOM 844 C CA . LEU A 1 108 ? 0.084 5.151 4.877 1.00 89.75 108 LEU A CA 1
ATOM 845 C C . LEU A 1 108 ? 0.055 4.181 6.061 1.00 89.75 108 LEU A C 1
ATOM 847 O O . LEU A 1 108 ? -0.829 4.279 6.910 1.00 89.75 108 LEU A O 1
ATOM 851 N N . PHE A 1 109 ? 1.034 3.277 6.157 1.00 89.56 109 PHE A N 1
ATOM 852 C CA . PHE A 1 109 ? 1.151 2.359 7.289 1.00 89.56 109 PHE A CA 1
ATOM 853 C C . PHE A 1 109 ? 1.300 3.109 8.621 1.00 89.56 109 PHE A C 1
ATOM 855 O O . PHE A 1 109 ? 0.615 2.776 9.590 1.00 89.56 109 PHE A O 1
ATOM 862 N N . VAL A 1 110 ? 2.141 4.147 8.670 1.00 94.00 110 VAL A N 1
ATOM 863 C CA . VAL A 1 110 ? 2.339 4.974 9.872 1.00 94.00 110 VAL A CA 1
ATOM 864 C C . VAL A 1 110 ? 1.046 5.690 10.268 1.00 94.00 110 VAL A C 1
ATOM 866 O O . VAL A 1 110 ? 0.628 5.595 11.422 1.00 94.00 110 VAL A O 1
ATOM 869 N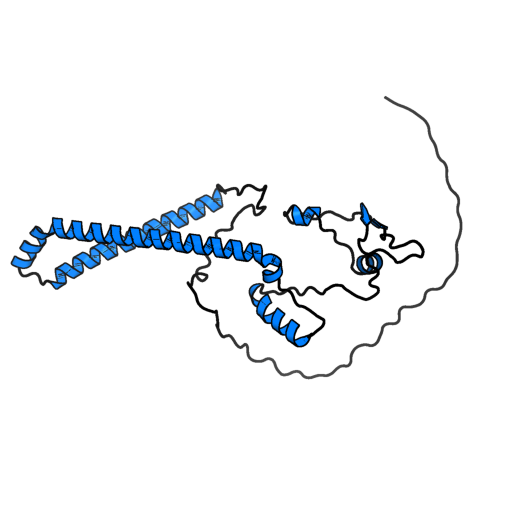 N . ILE A 1 111 ? 0.377 6.353 9.321 1.00 95.94 111 ILE A N 1
ATOM 870 C CA . ILE A 1 111 ? -0.859 7.103 9.593 1.00 95.94 111 ILE A CA 1
ATOM 871 C C . ILE A 1 111 ? -1.972 6.168 10.082 1.00 95.94 111 ILE A C 1
ATOM 873 O O . ILE A 1 111 ? -2.588 6.438 11.112 1.00 95.94 111 ILE A O 1
ATOM 877 N N . VAL A 1 112 ? -2.201 5.041 9.397 1.00 93.75 112 VAL A N 1
ATOM 878 C CA . VAL A 1 112 ? -3.216 4.053 9.801 1.00 93.75 112 VAL A CA 1
ATOM 879 C C . VAL A 1 112 ? -2.923 3.512 11.200 1.00 93.75 112 VAL A C 1
ATOM 881 O O . VAL A 1 112 ? -3.836 3.403 12.016 1.00 93.75 112 VAL A O 1
ATOM 884 N N . THR A 1 113 ? -1.656 3.234 11.513 1.00 95.31 113 THR A N 1
ATOM 885 C CA . THR A 1 113 ? -1.255 2.754 12.843 1.00 95.31 113 THR A CA 1
ATOM 886 C C . THR A 1 113 ? -1.571 3.778 13.934 1.00 95.31 113 THR A C 1
ATOM 888 O O . THR A 1 113 ? -2.121 3.412 14.972 1.00 95.31 113 THR A O 1
ATOM 891 N N . ILE A 1 114 ? -1.285 5.064 13.701 1.00 97.19 114 ILE A N 1
ATOM 892 C CA . ILE A 1 114 ? -1.595 6.138 14.658 1.00 97.19 114 ILE A CA 1
ATOM 893 C C . ILE A 1 114 ? -3.108 6.268 14.859 1.00 97.19 114 ILE A C 1
ATOM 895 O O . ILE A 1 114 ? -3.559 6.365 15.997 1.00 97.19 114 ILE A O 1
ATOM 899 N N . ILE A 1 115 ? -3.901 6.217 13.785 1.00 96.12 115 ILE A N 1
ATOM 900 C CA . ILE A 1 115 ? -5.368 6.284 13.876 1.00 96.12 115 ILE A CA 1
ATOM 901 C C . ILE A 1 115 ? -5.912 5.122 14.715 1.00 96.12 115 ILE A C 1
ATOM 903 O O . ILE A 1 115 ? -6.734 5.344 15.602 1.00 96.12 115 ILE A O 1
ATOM 907 N N . VAL A 1 116 ? -5.430 3.897 14.484 1.00 94.50 116 VAL A N 1
ATOM 908 C CA . VAL A 1 116 ? -5.833 2.716 15.267 1.00 94.50 116 VAL A CA 1
ATOM 909 C C . VAL A 1 116 ? -5.453 2.874 16.739 1.00 94.50 116 VAL A C 1
ATOM 911 O O . VAL A 1 116 ? -6.259 2.563 17.614 1.00 94.50 116 VAL A O 1
ATOM 914 N N . LEU A 1 117 ? -4.257 3.390 17.023 1.00 96.75 117 LEU A N 1
ATOM 915 C CA . LEU A 1 117 ? -3.789 3.625 18.387 1.00 96.75 117 LEU A CA 1
ATOM 916 C C . LEU A 1 117 ? -4.663 4.658 19.114 1.00 96.75 117 LEU A C 1
ATOM 918 O O . LEU A 1 117 ? -5.136 4.395 20.219 1.00 96.75 117 LEU A O 1
ATOM 922 N N . VAL A 1 118 ? -4.943 5.798 18.477 1.00 97.19 118 VAL A N 1
ATOM 923 C CA . VAL A 1 118 ? -5.832 6.841 19.018 1.00 97.19 118 VAL A CA 1
ATOM 924 C C . VAL A 1 118 ? -7.247 6.298 19.238 1.00 97.19 118 VAL A C 1
ATOM 926 O O . VAL A 1 118 ? -7.834 6.524 20.296 1.00 97.19 118 VAL A O 1
ATOM 929 N N . ALA A 1 119 ? -7.780 5.529 18.287 1.00 94.06 119 ALA A N 1
ATOM 930 C CA . ALA A 1 119 ? -9.095 4.906 18.410 1.00 94.06 119 ALA A CA 1
ATOM 931 C C . ALA A 1 119 ? -9.157 3.902 19.574 1.00 94.06 119 ALA A C 1
ATOM 933 O O . ALA A 1 119 ? -10.129 3.894 20.330 1.00 94.06 119 ALA A O 1
ATOM 934 N N . ALA A 1 120 ? -8.113 3.092 19.768 1.00 92.12 120 ALA A N 1
ATOM 935 C CA . ALA A 1 120 ? -8.033 2.158 20.887 1.00 92.12 120 ALA A CA 1
ATOM 936 C C . ALA A 1 120 ? -8.039 2.892 22.239 1.00 92.12 120 ALA A C 1
ATOM 938 O O . ALA A 1 120 ? -8.804 2.521 23.131 1.00 92.12 120 ALA A O 1
ATOM 939 N N . PHE A 1 121 ? -7.260 3.972 22.377 1.00 95.69 121 PHE A N 1
ATOM 940 C CA . PHE A 1 121 ? -7.279 4.806 23.583 1.00 95.69 121 PHE A CA 1
ATOM 941 C C . PHE A 1 121 ? -8.653 5.433 23.839 1.00 95.69 121 PHE A C 1
ATOM 943 O O . PHE A 1 121 ? -9.110 5.443 24.983 1.00 95.69 121 PHE A O 1
ATOM 950 N N . ALA A 1 122 ? -9.340 5.896 22.791 1.00 93.69 122 ALA A N 1
ATOM 951 C CA . ALA A 1 122 ? -10.684 6.455 22.914 1.00 93.69 122 ALA A CA 1
ATOM 952 C C . ALA A 1 122 ? -11.696 5.422 23.444 1.00 93.69 122 ALA A C 1
ATOM 954 O O . ALA A 1 122 ? -12.465 5.723 24.358 1.00 93.69 122 ALA A O 1
ATOM 955 N N . ILE A 1 123 ? -11.660 4.186 22.933 1.00 92.31 123 ILE A N 1
ATOM 956 C CA . ILE A 1 123 ? -12.541 3.101 23.394 1.00 92.31 123 ILE A CA 1
ATOM 957 C C . ILE A 1 123 ? -12.255 2.750 24.857 1.00 92.31 123 ILE A C 1
ATOM 959 O O . ILE A 1 123 ? -13.189 2.609 25.647 1.00 92.31 123 ILE A O 1
ATOM 963 N N . ILE A 1 124 ? -10.978 2.641 25.238 1.00 92.38 124 ILE A N 1
ATOM 964 C CA . ILE A 1 124 ? -10.585 2.368 26.627 1.00 92.38 124 ILE A CA 1
ATOM 965 C C . ILE A 1 124 ? -11.102 3.475 27.553 1.00 92.38 124 ILE A C 1
ATOM 967 O O . ILE A 1 124 ? -11.717 3.171 28.574 1.00 92.38 124 ILE A O 1
ATOM 971 N N . GLY A 1 125 ? -10.911 4.745 27.184 1.00 94.31 125 GLY A N 1
ATOM 972 C CA . GLY A 1 125 ? -11.397 5.885 27.965 1.00 94.31 125 GLY A CA 1
ATOM 973 C C . GLY A 1 125 ? -12.913 5.857 28.159 1.00 94.31 125 GLY A C 1
ATOM 974 O O . GLY A 1 125 ? -13.399 6.020 29.278 1.00 94.31 125 GLY A O 1
ATOM 975 N N . HIS A 1 126 ? -13.659 5.558 27.095 1.00 92.44 126 HIS A N 1
ATOM 976 C CA . HIS A 1 126 ? -15.113 5.440 27.160 1.00 92.44 126 HIS A CA 1
ATOM 977 C C . HIS A 1 126 ? -15.571 4.273 28.053 1.00 92.44 126 HIS A C 1
ATOM 979 O O . HIS A 1 126 ? -16.499 4.424 28.846 1.00 92.44 126 HIS A O 1
ATOM 985 N N . LEU A 1 127 ? -14.904 3.115 27.979 1.00 90.94 127 LEU A N 1
ATOM 986 C CA . LEU A 1 127 ? -15.198 1.973 28.852 1.00 90.94 127 LEU A CA 1
ATOM 987 C C . LEU A 1 127 ? -14.941 2.302 30.328 1.00 90.94 127 LEU A C 1
ATOM 989 O O . LEU A 1 127 ? -15.764 1.962 31.175 1.00 90.94 127 LEU A O 1
ATOM 993 N N . VAL A 1 128 ? -13.835 2.983 30.643 1.00 91.44 128 VAL A N 1
ATOM 994 C CA . VAL A 1 128 ? -13.515 3.396 32.020 1.00 91.44 128 VAL A CA 1
ATOM 995 C C . VAL A 1 128 ? -14.554 4.381 32.558 1.00 91.44 128 VAL A C 1
ATOM 997 O O . VAL A 1 128 ? -15.013 4.213 33.689 1.00 91.44 128 VAL A O 1
ATOM 1000 N N . LEU A 1 129 ? -14.966 5.363 31.751 1.00 93.81 129 LEU A N 1
ATOM 1001 C CA . LEU A 1 129 ? -16.019 6.309 32.124 1.00 93.81 129 LEU A CA 1
ATOM 1002 C C . LEU A 1 129 ? -17.340 5.585 32.428 1.00 93.81 129 LEU A C 1
ATOM 1004 O O . LEU A 1 129 ? -17.920 5.785 33.495 1.00 93.81 129 LEU A O 1
ATOM 1008 N N . LEU A 1 130 ? -17.760 4.670 31.550 1.00 91.25 130 LEU A N 1
ATOM 1009 C CA . LEU A 1 130 ? -18.983 3.881 31.724 1.00 91.25 130 LEU A CA 1
ATOM 1010 C C . LEU A 1 130 ? -18.950 3.045 33.015 1.00 91.25 130 LEU A C 1
ATOM 1012 O O . LEU A 1 130 ? -19.947 2.955 33.734 1.00 91.25 130 LEU A O 1
ATOM 1016 N N . VAL A 1 131 ? -17.797 2.455 33.347 1.00 88.31 131 VAL A N 1
ATOM 1017 C CA . VAL A 1 131 ? -17.606 1.708 34.603 1.00 88.31 131 VAL A CA 1
ATOM 1018 C C . VAL A 1 131 ? -17.758 2.629 35.816 1.00 88.31 131 VAL A C 1
ATOM 1020 O O . VAL A 1 131 ? -18.392 2.244 36.803 1.00 88.31 131 VAL A O 1
ATOM 1023 N N . ALA A 1 132 ? -17.177 3.830 35.763 1.00 90.69 132 ALA A N 1
ATOM 1024 C CA . ALA A 1 132 ? -17.223 4.786 36.863 1.00 90.69 132 ALA A CA 1
ATOM 1025 C C . ALA A 1 132 ? -18.658 5.262 37.144 1.00 90.69 132 ALA A C 1
ATOM 1027 O O . ALA A 1 132 ? -19.073 5.272 38.304 1.00 90.69 132 ALA A O 1
ATOM 1028 N N . GLU A 1 133 ? -19.436 5.560 36.101 1.00 92.94 133 GLU A N 1
ATOM 1029 C CA . GLU A 1 133 ? -20.848 5.951 36.219 1.00 92.94 133 GLU A CA 1
ATOM 1030 C C . GLU A 1 133 ? -21.716 4.829 36.807 1.00 92.94 133 GLU A C 1
ATOM 1032 O O . GLU A 1 133 ? -22.565 5.065 37.668 1.00 92.94 133 GLU A O 1
ATOM 1037 N N . LYS A 1 134 ? -21.466 3.578 36.403 1.00 89.69 134 LYS A N 1
ATOM 1038 C CA . LYS A 1 134 ? -22.247 2.407 36.837 1.00 89.69 134 LYS A CA 1
ATOM 1039 C C . LYS A 1 134 ? -21.762 1.768 38.140 1.00 89.69 134 LYS A C 1
ATOM 1041 O O . LYS A 1 134 ? -22.336 0.783 38.608 1.00 89.69 134 LYS A O 1
ATOM 1046 N N . ARG A 1 135 ? -20.760 2.353 38.800 1.00 88.00 135 ARG A N 1
ATOM 1047 C CA . ARG A 1 135 ? -20.147 1.811 40.024 1.00 88.00 135 ARG A CA 1
ATOM 1048 C C . ARG A 1 135 ? -21.143 1.584 41.169 1.00 88.00 135 ARG A C 1
ATOM 1050 O O . ARG A 1 135 ? -21.013 0.590 41.883 1.00 88.00 135 ARG A O 1
ATOM 1057 N N . LYS A 1 136 ? -22.136 2.468 41.348 1.00 90.56 136 LYS A N 1
ATOM 1058 C CA . LYS A 1 136 ? -23.152 2.340 42.415 1.00 90.56 136 LYS A CA 1
ATOM 1059 C C . LYS A 1 136 ? -24.059 1.126 42.196 1.00 90.56 136 LYS A C 1
ATOM 1061 O O . LYS A 1 136 ? -24.285 0.362 43.130 1.00 90.56 136 LYS A O 1
ATOM 1066 N N . GLU A 1 137 ? -24.518 0.922 40.965 1.00 90.06 137 GLU A N 1
ATOM 1067 C CA . GLU A 1 137 ? -25.357 -0.221 40.576 1.00 90.06 137 GLU A CA 1
ATOM 1068 C C . GLU A 1 137 ? -24.601 -1.545 40.778 1.00 90.06 137 GLU A C 1
ATOM 1070 O O . GLU A 1 137 ? -25.128 -2.493 41.359 1.00 90.06 137 GLU A O 1
ATOM 1075 N N . ILE A 1 138 ? -23.315 -1.575 40.414 1.00 88.62 138 ILE A N 1
ATOM 1076 C CA . ILE A 1 138 ? -22.429 -2.731 40.623 1.00 88.62 138 ILE A CA 1
ATOM 1077 C C . ILE A 1 138 ? -22.239 -3.037 42.116 1.00 88.62 138 ILE A C 1
ATOM 1079 O O . ILE A 1 138 ? -22.171 -4.203 42.507 1.00 88.62 138 ILE A O 1
ATOM 1083 N N . GLY A 1 139 ? -22.160 -2.001 42.958 1.00 87.56 139 GLY A N 1
ATOM 1084 C CA . GLY A 1 139 ? -22.068 -2.143 44.412 1.00 87.56 139 GLY A CA 1
ATOM 1085 C C . GLY A 1 139 ? -23.301 -2.813 45.022 1.00 87.56 139 GLY A C 1
ATOM 1086 O O . GLY A 1 139 ? -23.157 -3.719 45.840 1.00 87.56 139 GLY A O 1
ATOM 1087 N N . ILE A 1 140 ? -24.498 -2.431 44.567 1.00 91.19 140 ILE A N 1
ATOM 1088 C CA . ILE A 1 140 ? -25.762 -3.052 44.993 1.00 91.19 140 ILE A CA 1
ATOM 1089 C C . ILE A 1 140 ? -25.808 -4.519 44.547 1.00 91.19 140 ILE A C 1
ATOM 1091 O O . ILE A 1 140 ? -26.119 -5.398 45.347 1.00 91.19 140 ILE A O 1
ATOM 1095 N N . LEU A 1 141 ? -25.419 -4.806 43.301 1.00 88.25 141 LEU A N 1
ATOM 1096 C CA . LEU A 1 141 ? -25.403 -6.170 42.770 1.00 88.25 141 LEU A CA 1
ATOM 1097 C C . LEU A 1 141 ? -24.438 -7.085 43.547 1.00 88.25 141 LEU A C 1
ATOM 1099 O O . LEU A 1 141 ? -24.760 -8.238 43.828 1.00 88.25 141 LEU A O 1
ATOM 1103 N N . LYS A 1 142 ? -23.271 -6.563 43.951 1.00 87.75 142 LYS A N 1
ATOM 1104 C CA . LYS A 1 142 ? -22.343 -7.284 44.837 1.00 87.75 142 LYS A CA 1
ATOM 1105 C C . LYS A 1 142 ? -22.930 -7.537 46.223 1.00 87.75 142 LYS A C 1
ATOM 1107 O O . LYS A 1 142 ? -22.725 -8.624 46.753 1.00 87.75 142 LYS A O 1
ATOM 1112 N N . ALA A 1 143 ? -23.644 -6.570 46.800 1.00 91.12 143 ALA A N 1
ATOM 1113 C CA . ALA A 1 143 ? -24.285 -6.732 48.106 1.00 91.12 143 ALA A CA 1
ATOM 1114 C C . ALA A 1 143 ? -25.381 -7.814 48.087 1.00 91.12 143 ALA A C 1
ATOM 1116 O O . ALA A 1 143 ? -25.576 -8.502 49.083 1.00 91.12 143 ALA A O 1
ATOM 1117 N N . LEU A 1 144 ? -26.029 -8.022 46.936 1.00 90.38 144 LEU A N 1
ATOM 1118 C CA . LEU A 1 144 ? -26.978 -9.116 46.692 1.00 90.38 144 LEU A CA 1
ATOM 1119 C C . LEU A 1 144 ? -26.307 -10.483 46.436 1.00 90.38 144 LEU A C 1
ATOM 1121 O O . LEU A 1 144 ? -27.000 -11.465 46.187 1.00 90.38 144 LEU A O 1
ATOM 1125 N N . GLY A 1 145 ? -24.973 -10.569 46.493 1.00 89.31 145 GLY A N 1
ATOM 1126 C CA . GLY A 1 145 ? -24.224 -11.824 46.361 1.00 89.31 145 GLY A CA 1
ATOM 1127 C C . GLY A 1 145 ? -23.673 -12.118 44.963 1.00 89.31 145 GLY A C 1
ATOM 1128 O O . GLY A 1 145 ? -23.201 -13.229 44.720 1.00 89.31 145 GLY A O 1
ATOM 1129 N N . ALA A 1 146 ? -23.690 -11.160 44.029 1.00 87.44 146 ALA A N 1
ATOM 1130 C CA . ALA A 1 146 ? -23.150 -11.403 42.692 1.00 87.44 146 ALA A CA 1
ATOM 1131 C C . ALA A 1 146 ? -21.615 -11.600 42.704 1.00 87.44 146 ALA A C 1
ATOM 1133 O O . ALA A 1 146 ? -20.878 -10.776 43.262 1.00 87.44 146 ALA A O 1
ATOM 1134 N N . PRO A 1 147 ? -21.091 -12.646 42.034 1.00 87.88 147 PRO A N 1
ATOM 1135 C CA . PRO A 1 147 ? -19.660 -12.918 41.995 1.00 87.88 147 PRO A CA 1
ATOM 1136 C C . PRO A 1 147 ? -18.915 -11.889 41.135 1.00 87.88 147 PRO A C 1
ATOM 1138 O O . PRO A 1 147 ? -19.377 -11.485 40.067 1.00 87.88 147 PRO A O 1
ATOM 1141 N N . GLY A 1 148 ? -17.693 -11.524 41.543 1.00 82.69 148 GLY A N 1
ATOM 1142 C CA . GLY A 1 148 ? -16.851 -10.548 40.829 1.00 82.69 148 GLY A CA 1
ATOM 1143 C C . GLY A 1 148 ? -16.591 -10.881 39.352 1.00 82.69 148 GLY A C 1
ATOM 1144 O O . GLY A 1 148 ? -16.460 -9.976 38.532 1.00 82.69 148 GLY A O 1
ATOM 1145 N N . ARG A 1 149 ? -16.603 -12.174 38.995 1.00 86.00 149 ARG A N 1
ATOM 1146 C CA . ARG A 1 149 ? -16.486 -12.661 37.608 1.00 86.00 149 ARG A CA 1
ATOM 1147 C C . ARG A 1 149 ? -17.676 -12.286 36.720 1.00 86.00 149 ARG A C 1
ATOM 1149 O O . ARG A 1 149 ? -17.499 -12.086 35.520 1.00 86.00 149 ARG A O 1
ATOM 1156 N N . SER A 1 150 ? -18.878 -12.172 37.286 1.00 84.50 150 SER A N 1
ATOM 1157 C CA . SER A 1 150 ? -20.060 -11.749 36.525 1.00 84.50 150 SER A CA 1
ATOM 1158 C C . SER A 1 150 ? -19.879 -10.321 36.012 1.00 84.50 150 SER A C 1
ATOM 1160 O O . SER A 1 150 ? -20.215 -10.017 34.874 1.00 84.50 150 SER A O 1
ATOM 1162 N N . ILE A 1 151 ? -19.262 -9.461 36.824 1.00 84.75 151 ILE A N 1
ATOM 1163 C CA . ILE A 1 151 ? -19.037 -8.048 36.509 1.00 84.75 151 ILE A CA 1
ATOM 1164 C C . ILE A 1 151 ? -18.015 -7.906 35.375 1.00 84.75 151 ILE A C 1
ATOM 1166 O O . ILE A 1 151 ? -18.270 -7.206 34.400 1.00 84.75 151 ILE A O 1
ATOM 1170 N N . THR A 1 152 ? -16.886 -8.619 35.448 1.00 84.75 152 THR A N 1
ATOM 1171 C CA . THR A 1 152 ? -15.872 -8.600 34.378 1.00 84.75 152 THR A CA 1
ATOM 1172 C C . THR A 1 152 ? -16.413 -9.148 33.056 1.00 84.75 152 THR A C 1
ATOM 1174 O O . THR A 1 152 ? -16.060 -8.637 31.996 1.00 84.75 152 THR A O 1
ATOM 1177 N N . THR A 1 153 ? -17.304 -10.145 33.108 1.00 87.94 153 THR A N 1
ATOM 1178 C CA . THR A 1 153 ? -17.936 -10.732 31.913 1.00 87.94 153 THR A CA 1
ATOM 1179 C C . THR A 1 153 ? -18.880 -9.744 31.230 1.00 87.94 153 THR A C 1
ATOM 1181 O O . THR A 1 153 ? -18.849 -9.619 30.008 1.00 87.94 153 THR A O 1
ATOM 1184 N N . VAL A 1 154 ? -19.664 -8.983 32.004 1.00 86.56 154 VAL A N 1
ATOM 1185 C CA . VAL A 1 154 ? -20.537 -7.932 31.457 1.00 86.56 154 VAL A CA 1
ATOM 1186 C C . VAL A 1 154 ? -19.707 -6.874 30.728 1.00 86.56 154 VAL A C 1
ATOM 1188 O O . VAL A 1 154 ? -19.993 -6.570 29.573 1.00 86.56 154 VAL A O 1
ATOM 1191 N N . PHE A 1 155 ? -18.622 -6.379 31.325 1.00 83.75 155 PHE A N 1
ATOM 1192 C CA . PHE A 1 155 ? -17.772 -5.384 30.660 1.00 83.75 155 PHE A CA 1
ATOM 1193 C C . PHE A 1 155 ? -17.091 -5.911 29.397 1.00 83.75 155 PHE A C 1
ATOM 1195 O O . PHE A 1 155 ? -17.039 -5.208 28.388 1.00 83.75 155 PHE A O 1
ATOM 1202 N N . PHE A 1 156 ? -16.629 -7.162 29.421 1.00 88.56 156 PHE A N 1
ATOM 1203 C CA . PHE A 1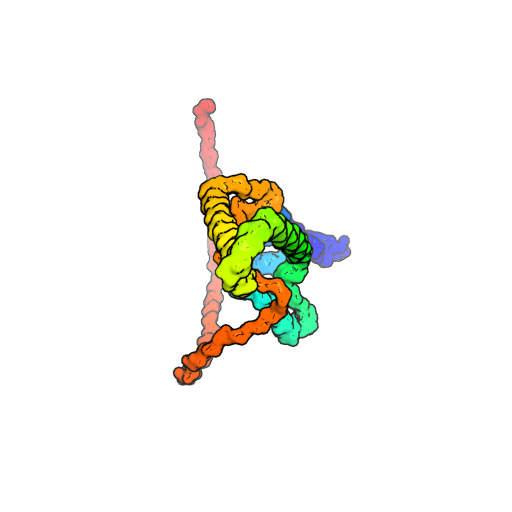 156 ? -16.085 -7.806 28.230 1.00 88.56 156 PHE A CA 1
ATOM 1204 C C . PHE A 1 156 ? -17.141 -7.920 27.119 1.00 88.56 156 PHE A C 1
ATOM 1206 O O . PHE A 1 156 ? -16.856 -7.609 25.964 1.00 88.56 156 PHE A O 1
ATOM 1213 N N . SER A 1 157 ? -18.381 -8.282 27.468 1.00 90.25 157 SER A N 1
ATOM 1214 C CA . SER A 1 157 ? -19.489 -8.376 26.508 1.00 90.25 157 SER A CA 1
ATOM 1215 C C . SER A 1 157 ? -19.862 -7.025 25.889 1.00 90.25 157 SER A C 1
ATOM 1217 O O . SER A 1 157 ? -20.127 -6.957 24.689 1.00 90.25 157 SER A O 1
ATOM 1219 N N . VAL A 1 158 ? -19.799 -5.933 26.661 1.00 89.19 158 VAL A N 1
ATOM 1220 C CA . VAL A 1 158 ? -20.025 -4.569 26.158 1.00 89.19 158 VAL A CA 1
ATOM 1221 C C . VAL A 1 158 ? -18.938 -4.185 25.156 1.00 89.19 158 VAL A C 1
ATOM 1223 O O . VAL A 1 158 ? -19.257 -3.768 24.043 1.00 89.19 158 VAL A O 1
ATOM 1226 N N . GLY A 1 159 ? -17.662 -4.394 25.500 1.00 88.94 159 GLY A N 1
ATOM 1227 C CA . GLY A 1 159 ? -16.545 -4.131 24.587 1.00 88.94 159 GLY A CA 1
ATOM 1228 C C . GLY A 1 159 ? -16.636 -4.950 23.295 1.00 88.94 159 GLY A C 1
ATOM 1229 O O . GLY A 1 159 ? -16.463 -4.410 22.203 1.00 88.94 159 GLY A O 1
ATOM 1230 N N . MET A 1 160 ? -16.989 -6.233 23.406 1.00 91.75 160 MET A N 1
ATOM 1231 C CA . MET A 1 160 ? -17.168 -7.116 22.253 1.00 91.75 160 MET A CA 1
ATOM 1232 C C . MET A 1 160 ? -18.344 -6.678 21.371 1.00 91.75 160 MET A C 1
ATOM 1234 O O . MET A 1 160 ? -18.213 -6.663 20.151 1.00 91.75 160 MET A O 1
ATOM 1238 N N . THR A 1 161 ? -19.457 -6.249 21.968 1.00 93.06 161 THR A N 1
ATOM 1239 C CA . THR A 1 161 ? -20.626 -5.751 21.226 1.00 93.06 161 THR A CA 1
ATOM 1240 C C . THR A 1 161 ? -20.287 -4.478 20.454 1.00 93.06 161 THR A C 1
ATOM 1242 O O . THR A 1 161 ? -20.571 -4.398 19.261 1.00 93.06 161 THR A O 1
ATOM 1245 N N . ILE A 1 162 ? -19.611 -3.513 21.089 1.00 91.25 162 ILE A N 1
ATOM 1246 C CA . ILE A 1 162 ? -19.170 -2.273 20.431 1.00 91.25 162 ILE A CA 1
ATOM 1247 C C . ILE A 1 162 ? -18.207 -2.591 19.277 1.00 91.25 162 ILE A C 1
ATOM 1249 O O . ILE A 1 162 ? -18.363 -2.053 18.182 1.00 91.25 162 ILE A O 1
ATOM 1253 N N . GLY A 1 163 ? -17.252 -3.503 19.485 1.00 90.69 163 GLY A N 1
ATOM 1254 C CA . GLY A 1 163 ? -16.299 -3.922 18.454 1.00 90.69 163 GLY A CA 1
ATOM 1255 C C . GLY A 1 163 ? -16.959 -4.614 17.257 1.00 90.69 163 GLY A C 1
ATOM 1256 O O . GLY A 1 163 ? -16.646 -4.292 16.109 1.00 90.69 163 GLY A O 1
ATOM 1257 N N . VAL A 1 164 ? -17.903 -5.528 17.505 1.00 94.38 164 VAL A N 1
ATOM 1258 C CA . VAL A 1 164 ? -18.646 -6.234 16.448 1.00 94.38 164 VAL A CA 1
ATOM 1259 C C . VAL A 1 164 ? -19.525 -5.263 15.668 1.00 94.38 164 VAL A C 1
ATOM 1261 O O . VAL A 1 164 ? -19.439 -5.228 14.442 1.00 94.38 164 VAL A O 1
ATOM 1264 N N . VAL A 1 165 ? -20.315 -4.432 16.353 1.00 95.12 165 VAL A N 1
ATOM 1265 C CA . VAL A 1 165 ? -21.180 -3.439 15.699 1.00 95.12 165 VAL A CA 1
ATOM 1266 C C . VAL A 1 165 ? -20.344 -2.445 14.895 1.00 95.12 165 VAL A C 1
ATOM 1268 O O . VAL A 1 165 ? -20.671 -2.172 13.742 1.00 95.12 165 VAL A O 1
ATOM 1271 N N . GLY A 1 166 ? -19.224 -1.972 15.447 1.00 92.44 166 GLY A N 1
ATOM 1272 C CA . GLY A 1 166 ? -18.294 -1.086 14.749 1.00 92.44 166 GLY A CA 1
ATOM 1273 C C . GLY A 1 166 ? -17.671 -1.729 13.509 1.00 92.44 166 GLY A C 1
ATOM 1274 O O . GLY A 1 166 ? -17.611 -1.097 12.458 1.00 92.44 166 GLY A O 1
ATOM 1275 N N . THR A 1 167 ? -17.270 -3.001 13.590 1.00 93.25 167 THR A N 1
ATOM 1276 C CA . THR A 1 167 ? -16.687 -3.730 12.450 1.00 93.25 167 THR A CA 1
ATOM 1277 C C . THR A 1 167 ? -17.718 -3.965 11.352 1.00 93.25 167 THR A C 1
ATOM 1279 O O . THR A 1 167 ? -17.415 -3.764 10.176 1.00 93.25 167 THR A O 1
ATOM 1282 N N . VAL A 1 168 ? -18.944 -4.355 11.713 1.00 95.69 168 VAL A N 1
ATOM 1283 C CA . VAL A 1 168 ? -20.039 -4.571 10.755 1.00 95.69 168 VAL A CA 1
ATOM 1284 C C . VAL A 1 168 ? -20.433 -3.254 10.092 1.00 95.69 168 VAL A C 1
ATOM 1286 O O . VAL A 1 168 ? -20.445 -3.178 8.866 1.00 95.69 168 VAL A O 1
ATOM 1289 N N . ALA A 1 169 ? -20.681 -2.200 10.873 1.00 94.31 169 ALA A N 1
ATOM 1290 C CA . ALA A 1 169 ? -21.030 -0.885 10.342 1.00 94.31 169 ALA A CA 1
ATOM 1291 C C . ALA A 1 169 ? -19.904 -0.309 9.468 1.00 94.31 169 ALA A C 1
ATOM 1293 O O . ALA A 1 169 ? -20.160 0.131 8.350 1.00 94.31 169 ALA A O 1
ATOM 1294 N N . GLY A 1 170 ? -18.651 -0.383 9.924 1.00 93.12 170 GLY A N 1
ATOM 1295 C CA . GLY A 1 170 ? -17.485 0.068 9.165 1.00 93.12 170 GLY A CA 1
ATOM 1296 C C . GLY A 1 170 ? -17.290 -0.705 7.859 1.00 93.12 170 GLY A C 1
ATOM 1297 O O . GLY A 1 170 ? -17.034 -0.100 6.820 1.00 93.12 170 GLY A O 1
ATOM 1298 N N . SER A 1 171 ? -17.482 -2.027 7.881 1.00 91.88 171 SER A N 1
ATOM 1299 C CA . SER A 1 171 ? -17.398 -2.866 6.678 1.00 91.88 171 SER A CA 1
ATOM 1300 C C . SER A 1 171 ? -18.511 -2.543 5.683 1.00 91.88 171 SER A C 1
ATOM 1302 O O . SER A 1 171 ? -18.246 -2.445 4.488 1.00 91.88 171 SER A O 1
ATOM 1304 N N . LEU A 1 172 ? -19.742 -2.325 6.157 1.00 93.38 172 LEU A N 1
ATOM 1305 C CA . LEU A 1 172 ? -20.868 -1.932 5.306 1.00 93.38 172 LEU A CA 1
ATOM 1306 C C . LEU A 1 172 ? -20.643 -0.559 4.668 1.00 93.38 172 LEU A C 1
ATOM 1308 O O . LEU A 1 172 ? -20.841 -0.410 3.465 1.00 93.38 172 LEU A O 1
ATOM 1312 N N . VAL A 1 173 ? -20.176 0.422 5.443 1.00 92.56 173 VAL A N 1
ATOM 1313 C CA . VAL A 1 173 ? -19.846 1.759 4.929 1.00 92.56 173 VAL A CA 1
ATOM 1314 C C . VAL A 1 173 ? -18.695 1.687 3.923 1.00 92.56 173 VAL A C 1
ATOM 1316 O O . VAL A 1 173 ? -18.786 2.290 2.857 1.00 92.56 173 VAL A O 1
ATOM 1319 N N . GLY A 1 174 ? -17.645 0.910 4.206 1.00 89.06 174 GLY A N 1
ATOM 1320 C CA . GLY A 1 174 ? -16.510 0.723 3.299 1.00 89.06 174 GLY A CA 1
ATOM 1321 C C . GLY A 1 174 ? -16.901 0.056 1.977 1.00 89.06 174 GLY A C 1
ATOM 1322 O O . GLY A 1 174 ? -16.526 0.537 0.908 1.00 89.06 174 GLY A O 1
ATOM 1323 N N . LEU A 1 175 ? -17.705 -1.010 2.030 1.00 87.94 175 LEU A N 1
ATOM 1324 C CA . LEU A 1 175 ? -18.240 -1.672 0.835 1.00 87.94 175 LEU A CA 1
ATOM 1325 C C . LEU A 1 175 ? -19.208 -0.766 0.067 1.00 87.94 175 LEU A C 1
ATOM 1327 O O . LEU A 1 175 ? -19.167 -0.736 -1.162 1.00 87.94 175 LEU A O 1
ATOM 1331 N N . GLY A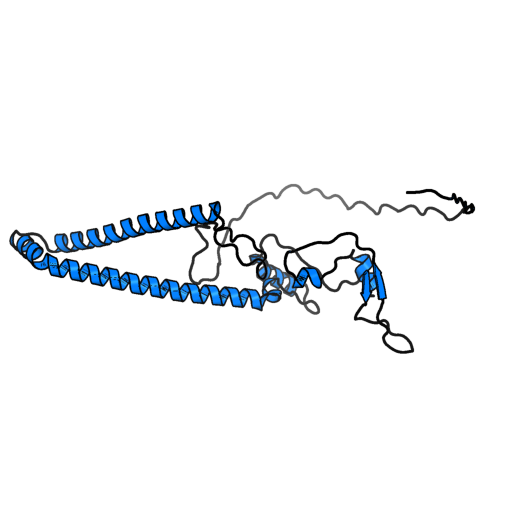 1 176 ? -20.037 0.007 0.772 1.00 87.69 176 GLY A N 1
ATOM 1332 C CA . GLY A 1 176 ? -20.931 0.996 0.175 1.00 87.69 176 GLY A CA 1
ATOM 1333 C C . GLY A 1 176 ? -20.161 2.082 -0.575 1.00 87.69 176 GLY A C 1
ATOM 1334 O O . GLY A 1 176 ? -20.444 2.337 -1.743 1.00 87.69 176 GLY A O 1
ATOM 1335 N N . LEU A 1 177 ? -19.129 2.657 0.047 1.00 84.31 177 LEU A N 1
ATOM 1336 C CA . LEU A 1 177 ? -18.225 3.623 -0.586 1.00 84.31 177 LEU A CA 1
ATOM 1337 C C . LEU A 1 177 ? -17.531 3.033 -1.816 1.00 84.31 177 LEU A C 1
ATOM 1339 O O . LEU A 1 177 ? -17.478 3.683 -2.856 1.00 84.31 177 LEU A O 1
ATOM 1343 N N . MET A 1 178 ? -17.052 1.792 -1.728 1.00 81.56 178 MET A N 1
ATOM 1344 C CA . MET A 1 178 ? -16.431 1.093 -2.853 1.00 81.56 178 MET A CA 1
ATOM 1345 C C . MET A 1 178 ? -17.417 0.882 -4.012 1.00 81.56 178 MET A C 1
ATOM 1347 O O . MET A 1 178 ? -17.065 1.099 -5.172 1.00 81.56 178 MET A O 1
ATOM 1351 N N . TRP A 1 179 ? -18.662 0.503 -3.712 1.00 80.88 179 TRP A N 1
ATOM 1352 C CA . TRP A 1 179 ? -19.716 0.325 -4.711 1.00 80.88 179 TRP A CA 1
ATOM 1353 C C . TRP A 1 179 ? -20.106 1.650 -5.378 1.00 80.88 179 TRP A C 1
ATOM 1355 O O . TRP A 1 179 ? -20.203 1.722 -6.607 1.00 80.88 179 TRP A O 1
ATOM 1365 N N . ILE A 1 180 ? -20.242 2.719 -4.587 1.00 81.75 180 ILE A N 1
ATOM 1366 C CA . ILE A 1 180 ? -20.498 4.080 -5.075 1.00 81.75 180 ILE A CA 1
ATOM 1367 C C . ILE A 1 180 ? -19.338 4.548 -5.956 1.00 81.75 180 ILE A C 1
ATOM 1369 O O . ILE A 1 180 ? -19.564 5.063 -7.047 1.00 81.75 180 ILE A O 1
ATOM 1373 N N . GLN A 1 181 ? -18.092 4.330 -5.539 1.00 76.62 181 GLN A N 1
ATOM 1374 C CA . GLN A 1 181 ? -16.923 4.754 -6.300 1.00 76.62 181 GLN A CA 1
ATOM 1375 C C . GLN A 1 181 ? -16.781 4.002 -7.628 1.00 76.62 181 GLN A C 1
ATOM 1377 O O . GLN A 1 181 ? -16.463 4.622 -8.642 1.00 76.62 181 GLN A O 1
ATOM 1382 N N . ASN A 1 182 ? -17.073 2.700 -7.649 1.00 73.81 182 ASN A N 1
ATOM 1383 C CA . ASN A 1 182 ? -17.082 1.908 -8.879 1.00 73.81 182 ASN A CA 1
ATOM 1384 C C . ASN A 1 182 ? -18.200 2.346 -9.845 1.00 73.81 182 ASN A C 1
ATOM 1386 O O . ASN A 1 182 ? -17.999 2.358 -11.058 1.00 73.81 182 ASN A O 1
ATOM 1390 N N . THR A 1 183 ? -19.360 2.738 -9.307 1.00 71.38 183 THR A N 1
ATOM 1391 C CA . THR A 1 183 ? -20.532 3.151 -10.097 1.00 71.38 183 THR A CA 1
ATOM 1392 C C . THR A 1 183 ? -20.395 4.575 -10.638 1.00 71.38 183 THR A C 1
ATOM 1394 O O . THR A 1 183 ? -20.649 4.818 -11.814 1.00 71.38 183 THR A O 1
ATOM 1397 N N . TYR A 1 184 ? -19.961 5.520 -9.801 1.00 68.38 184 TYR A N 1
ATOM 1398 C CA . TYR A 1 184 ? -19.952 6.948 -10.126 1.00 68.38 184 TYR A CA 1
ATOM 1399 C C . TYR A 1 184 ? -18.582 7.486 -10.567 1.00 68.38 184 TYR A C 1
ATOM 1401 O O . TYR A 1 184 ? -18.506 8.641 -10.978 1.00 68.38 184 TYR A O 1
ATOM 1409 N N . LYS A 1 185 ? -17.503 6.683 -10.501 1.00 65.06 185 LYS A N 1
ATOM 1410 C CA . LYS A 1 185 ? -16.126 7.055 -10.906 1.00 65.06 185 LYS A CA 1
ATOM 1411 C C . LYS A 1 185 ? -15.727 8.473 -10.453 1.00 65.06 185 LYS A C 1
ATOM 1413 O O . LYS A 1 185 ? -15.180 9.257 -11.224 1.00 65.06 185 LYS A O 1
ATOM 1418 N N . ILE A 1 186 ? -16.059 8.806 -9.201 1.00 57.62 186 ILE A N 1
ATOM 1419 C CA . ILE A 1 186 ? -16.032 10.182 -8.667 1.00 57.62 186 ILE A CA 1
ATOM 1420 C C . ILE A 1 186 ? -14.607 10.745 -8.618 1.00 57.62 186 ILE A C 1
ATOM 1422 O O . ILE A 1 186 ? -14.396 11.921 -8.898 1.00 57.62 186 ILE A O 1
ATOM 1426 N N . ILE A 1 187 ? -13.617 9.902 -8.311 1.00 58.12 187 ILE A N 1
ATOM 1427 C CA . ILE A 1 187 ? -12.208 10.298 -8.344 1.00 58.12 187 ILE A CA 1
ATOM 1428 C C . ILE A 1 187 ? -11.672 10.013 -9.747 1.00 58.12 187 ILE A C 1
ATOM 1430 O O . ILE A 1 187 ? -11.128 8.942 -10.011 1.00 58.12 187 ILE A O 1
ATOM 1434 N N . ARG A 1 188 ? -11.843 10.977 -10.653 1.00 50.97 188 ARG A N 1
ATOM 1435 C CA . ARG A 1 188 ? -11.028 11.050 -11.868 1.00 50.97 188 ARG A CA 1
ATOM 1436 C C . ARG A 1 188 ? -9.653 11.545 -11.430 1.00 50.97 188 ARG A C 1
ATOM 1438 O O . ARG A 1 188 ? -9.528 12.701 -11.029 1.00 50.97 188 ARG A O 1
ATOM 1445 N N . LEU A 1 189 ? -8.643 10.675 -11.433 1.00 53.16 189 LEU A N 1
ATOM 1446 C CA . LEU A 1 189 ? -7.259 11.147 -11.351 1.00 53.16 189 LEU A CA 1
ATOM 1447 C C . LEU A 1 189 ? -7.057 12.125 -12.512 1.00 53.16 189 LEU A C 1
ATOM 1449 O O . LEU A 1 189 ? -7.520 11.861 -13.621 1.00 53.16 189 LEU A O 1
ATOM 1453 N N . ALA A 1 190 ? -6.435 13.274 -12.248 1.00 46.84 190 ALA A N 1
ATOM 1454 C CA . ALA A 1 190 ? -6.102 14.233 -13.290 1.00 46.84 190 ALA A CA 1
ATOM 1455 C C . ALA A 1 190 ? -5.288 13.509 -14.378 1.00 46.84 190 ALA A C 1
ATOM 1457 O O . ALA A 1 190 ? -4.133 13.136 -14.157 1.00 46.84 190 ALA A O 1
ATOM 1458 N N . GLY A 1 191 ? -5.920 13.284 -15.533 1.00 46.84 191 GLY A N 1
ATOM 1459 C CA . GLY A 1 191 ? -5.367 12.525 -16.659 1.00 46.84 191 GLY A CA 1
ATOM 1460 C C . GLY A 1 191 ? -4.135 13.164 -17.306 1.00 46.84 191 GLY A C 1
ATOM 1461 O O . GLY A 1 191 ? -3.568 12.583 -18.222 1.00 46.84 191 GLY A O 1
ATOM 1462 N N . ASP A 1 192 ? -3.697 14.326 -16.817 1.00 52.28 192 ASP A N 1
ATOM 1463 C CA . ASP A 1 192 ? -2.489 15.008 -17.284 1.00 52.28 192 ASP A CA 1
ATOM 1464 C C . ASP A 1 192 ? -1.185 14.384 -16.757 1.00 52.28 192 ASP A C 1
ATOM 1466 O O . ASP A 1 192 ? -0.137 14.582 -17.364 1.00 52.28 192 ASP A O 1
ATOM 1470 N N . VAL A 1 193 ? -1.211 13.627 -15.645 1.00 50.62 193 VAL A N 1
ATOM 1471 C CA . VAL A 1 193 ? 0.024 13.085 -15.020 1.00 50.62 193 VAL A CA 1
ATOM 1472 C C . VAL A 1 193 ? -0.016 11.569 -14.792 1.00 50.62 193 VAL A C 1
ATOM 1474 O O . VAL A 1 193 ? 1.021 10.914 -14.848 1.00 50.62 193 VAL A O 1
ATOM 1477 N N . TYR A 1 194 ? -1.197 10.979 -14.588 1.00 46.12 194 TYR A N 1
ATOM 1478 C CA . TYR A 1 194 ? -1.367 9.532 -14.417 1.00 46.12 194 TYR A CA 1
ATOM 1479 C C . TYR A 1 194 ? -2.519 9.057 -15.307 1.00 46.12 194 TYR A C 1
ATOM 1481 O O . TYR A 1 194 ? -3.671 9.062 -14.882 1.00 46.12 194 TYR A O 1
ATOM 1489 N N . GLN A 1 195 ? -2.233 8.642 -16.545 1.00 47.91 195 GLN A N 1
ATOM 1490 C CA . GLN A 1 195 ? -3.230 8.104 -17.487 1.00 47.91 195 GLN A CA 1
ATOM 1491 C C . GLN A 1 195 ? -3.685 6.671 -17.128 1.00 47.91 195 GLN A C 1
ATOM 1493 O O . GLN A 1 195 ? -3.727 5.767 -17.958 1.00 47.91 195 GLN A O 1
ATOM 1498 N N . ILE A 1 196 ? -4.016 6.443 -15.855 1.00 45.84 196 ILE A N 1
ATOM 1499 C CA . ILE A 1 196 ? -4.784 5.285 -15.397 1.00 45.84 196 ILE A CA 1
ATOM 1500 C C . ILE A 1 196 ? -6.140 5.838 -14.945 1.00 45.84 196 ILE A C 1
ATOM 1502 O O . ILE A 1 196 ? -6.270 6.355 -13.838 1.00 45.84 196 ILE A O 1
ATOM 1506 N N . ASP A 1 197 ? -7.151 5.733 -15.811 1.00 45.91 197 ASP A N 1
ATOM 1507 C CA . ASP A 1 197 ? -8.480 6.353 -15.639 1.00 45.91 197 ASP A CA 1
ATOM 1508 C C . ASP A 1 197 ? -9.279 5.855 -14.422 1.00 45.91 197 ASP A C 1
ATOM 1510 O O . ASP A 1 197 ? -10.308 6.426 -14.054 1.00 45.91 197 ASP A O 1
ATOM 1514 N N . TYR A 1 198 ? -8.851 4.757 -13.802 1.00 49.94 198 TYR A N 1
ATOM 1515 C CA . TYR A 1 198 ? -9.456 4.218 -12.594 1.00 49.94 198 TYR A CA 1
ATOM 1516 C C . TYR A 1 198 ? -8.455 3.322 -11.872 1.00 49.94 198 TYR A C 1
ATOM 1518 O O . TYR A 1 198 ? -7.839 2.447 -12.474 1.00 49.94 198 TYR A O 1
ATOM 1526 N N . LEU A 1 199 ? -8.338 3.483 -10.556 1.00 54.69 199 LEU A N 1
ATOM 1527 C CA . LEU A 1 199 ? -7.765 2.447 -9.705 1.00 54.69 199 LEU A CA 1
ATOM 1528 C C . LEU A 1 199 ? -8.840 1.366 -9.539 1.00 54.69 199 LEU A C 1
ATOM 1530 O O . LEU A 1 199 ? -9.836 1.622 -8.856 1.00 54.69 199 LEU A O 1
ATOM 1534 N N . PRO A 1 200 ? -8.709 0.174 -10.159 1.00 50.16 200 PRO A N 1
ATOM 1535 C CA . PRO A 1 200 ? -9.638 -0.908 -9.898 1.00 50.16 200 PRO A CA 1
ATOM 1536 C C . PRO A 1 200 ? -9.459 -1.326 -8.439 1.00 50.16 200 PRO A C 1
ATOM 1538 O O . PRO A 1 200 ? -8.534 -2.063 -8.095 1.00 50.16 200 PRO A O 1
ATOM 1541 N N . MET A 1 201 ? -10.348 -0.849 -7.572 1.00 54.44 201 MET A N 1
ATOM 1542 C CA . MET A 1 201 ? -10.450 -1.339 -6.206 1.00 54.44 201 MET A CA 1
ATOM 1543 C C . MET A 1 201 ? -10.921 -2.792 -6.306 1.00 54.44 201 MET A C 1
ATOM 1545 O O . MET A 1 201 ? -12.098 -3.076 -6.503 1.00 54.44 201 MET A O 1
ATOM 1549 N N . LYS A 1 202 ? -9.975 -3.730 -6.271 1.00 57.75 202 LYS A N 1
ATOM 1550 C CA . LYS A 1 202 ? -10.227 -5.168 -6.180 1.00 57.75 202 LYS A CA 1
ATOM 1551 C C . LYS A 1 202 ? -9.749 -5.617 -4.809 1.00 57.75 202 LYS A C 1
ATOM 1553 O O . LYS A 1 202 ? -8.567 -5.502 -4.493 1.00 57.75 202 LYS A O 1
ATOM 1558 N N . LEU A 1 203 ? -10.669 -6.123 -3.993 1.00 53.53 203 LEU A N 1
ATOM 1559 C CA . LEU A 1 203 ? -10.335 -6.750 -2.718 1.00 53.53 203 LEU A CA 1
ATOM 1560 C C . LEU A 1 203 ? -9.611 -8.067 -3.020 1.00 53.53 203 LEU A C 1
ATOM 1562 O O . LEU A 1 203 ? -10.253 -9.061 -3.346 1.00 53.53 203 LEU A O 1
ATOM 1566 N N . TRP A 1 204 ? -8.278 -8.081 -2.941 1.00 45.22 204 TRP A N 1
ATOM 1567 C CA . TRP A 1 204 ? -7.518 -9.326 -2.834 1.00 45.22 204 TRP A CA 1
ATOM 1568 C C . TRP A 1 204 ? -7.431 -9.702 -1.348 1.00 45.22 204 TRP A C 1
ATOM 1570 O O . TRP A 1 204 ? -6.694 -9.052 -0.608 1.00 45.22 204 TRP A O 1
ATOM 1580 N N . PRO A 1 205 ? -8.120 -10.760 -0.875 1.00 42.75 205 PRO A N 1
ATOM 1581 C CA . PRO A 1 205 ? -8.195 -11.091 0.555 1.00 42.75 205 PRO A CA 1
ATOM 1582 C C . PRO A 1 205 ? -6.866 -11.531 1.199 1.00 42.75 205 PRO A C 1
ATOM 1584 O O . PRO A 1 205 ? -6.841 -11.871 2.376 1.00 42.75 205 PRO A O 1
ATOM 1587 N N . ARG A 1 206 ? -5.764 -11.601 0.438 1.00 48.28 206 ARG A N 1
ATOM 1588 C CA . ARG A 1 206 ? -4.494 -12.228 0.851 1.00 48.28 206 ARG A CA 1
ATOM 1589 C C . ARG A 1 206 ? -3.244 -11.352 0.715 1.00 48.28 206 ARG A C 1
ATOM 1591 O O . ARG A 1 206 ? -2.155 -11.836 1.001 1.00 48.28 206 ARG A O 1
ATOM 1598 N N . SER A 1 207 ? -3.348 -10.088 0.304 1.00 48.47 207 SER A N 1
ATOM 1599 C CA . SER A 1 207 ? -2.164 -9.246 0.048 1.00 48.47 207 SER A CA 1
ATOM 1600 C C . SER A 1 207 ? -1.609 -8.503 1.272 1.00 48.47 207 SER A C 1
ATOM 1602 O O . SER A 1 207 ? -0.683 -7.713 1.109 1.00 48.47 207 SER A O 1
ATOM 1604 N N . PHE A 1 208 ? -2.130 -8.744 2.481 1.00 39.34 208 PHE A N 1
ATOM 1605 C CA . PHE A 1 208 ? -1.656 -8.082 3.701 1.00 39.34 208 PHE A CA 1
ATOM 1606 C C . PHE A 1 208 ? -0.954 -9.058 4.656 1.00 39.34 208 PHE A C 1
ATOM 1608 O O . PHE A 1 208 ? -1.602 -9.748 5.443 1.00 39.34 208 PHE A O 1
ATOM 1615 N N . PRO A 1 209 ? 0.384 -9.108 4.599 1.00 47.19 209 PRO A N 1
ATOM 1616 C CA . PRO A 1 209 ? 1.181 -9.277 5.806 1.00 47.19 209 PRO A CA 1
ATOM 1617 C C . PRO A 1 209 ? 2.185 -8.118 5.982 1.00 47.19 209 PRO A C 1
ATOM 1619 O O . PRO A 1 209 ? 2.835 -7.715 5.011 1.00 47.19 209 PRO A O 1
ATOM 1622 N N . PRO A 1 210 ? 2.371 -7.595 7.211 1.00 52.03 210 PRO A N 1
ATOM 1623 C CA . PRO A 1 210 ? 3.453 -6.673 7.514 1.00 52.03 210 PRO A CA 1
ATOM 1624 C C . PRO A 1 210 ? 4.743 -7.486 7.688 1.00 52.03 210 PRO A C 1
ATOM 1626 O O . PRO A 1 210 ? 4.877 -8.235 8.645 1.00 52.03 210 PRO A O 1
ATOM 1629 N N . GLY A 1 211 ? 5.686 -7.356 6.755 1.00 50.66 211 GLY A N 1
ATOM 1630 C CA . GLY A 1 211 ? 7.075 -7.794 6.939 1.00 50.66 211 GLY A CA 1
ATOM 1631 C C . GLY A 1 211 ? 7.324 -9.312 6.992 1.00 50.66 211 GLY A C 1
ATOM 1632 O O . GLY A 1 211 ? 7.109 -9.973 8.000 1.00 50.66 211 GLY A O 1
ATOM 1633 N N . GLY A 1 212 ? 7.906 -9.860 5.924 1.00 35.81 212 GLY A N 1
ATOM 1634 C CA . GLY A 1 212 ? 8.534 -11.186 5.944 1.00 35.81 212 GLY A CA 1
ATOM 1635 C C . GLY A 1 212 ? 8.841 -11.710 4.536 1.00 35.81 212 GLY A C 1
ATOM 1636 O O . GLY A 1 212 ? 7.995 -11.574 3.651 1.00 35.81 212 GLY A O 1
ATOM 1637 N N . PRO A 1 213 ? 10.033 -12.284 4.273 1.00 40.84 213 PRO A N 1
ATOM 1638 C CA . PRO A 1 213 ? 10.385 -12.776 2.947 1.00 40.84 213 PRO A CA 1
ATOM 1639 C C . PRO A 1 213 ? 9.552 -14.019 2.619 1.00 40.84 213 PRO A C 1
ATOM 1641 O O . PRO A 1 213 ? 9.594 -15.022 3.330 1.00 40.84 213 PRO A O 1
ATOM 1644 N N . ALA A 1 214 ? 8.793 -13.946 1.526 1.00 39.66 214 ALA A N 1
ATOM 1645 C CA . ALA A 1 214 ? 7.930 -15.014 1.039 1.00 39.66 214 ALA A CA 1
ATOM 1646 C C . ALA A 1 214 ? 8.747 -16.228 0.556 1.00 39.66 214 ALA A C 1
ATOM 1648 O O . ALA A 1 214 ? 9.013 -16.408 -0.631 1.00 39.66 214 ALA A O 1
ATOM 1649 N N . GLY A 1 215 ? 9.131 -17.091 1.492 1.00 48.38 215 GLY A N 1
ATOM 1650 C CA . GLY A 1 215 ? 9.354 -18.503 1.232 1.00 48.38 215 GLY A CA 1
ATOM 1651 C C . GLY A 1 215 ? 8.022 -19.229 1.365 1.00 48.38 215 GLY A C 1
ATOM 1652 O O . GLY A 1 215 ? 7.595 -19.522 2.476 1.00 48.38 215 GLY A O 1
ATOM 1653 N N . SER A 1 216 ? 7.360 -19.545 0.251 1.00 36.50 216 SER A N 1
ATOM 1654 C CA . SER A 1 216 ? 6.291 -20.543 0.269 1.00 36.50 216 SER A CA 1
ATOM 1655 C C . SER A 1 216 ? 6.518 -21.593 -0.811 1.00 36.50 216 SER A C 1
ATOM 1657 O O . SER A 1 216 ? 6.735 -21.329 -1.991 1.00 36.50 216 SER A O 1
ATOM 1659 N N . ARG A 1 217 ? 6.580 -22.819 -0.305 1.00 37.31 217 ARG A N 1
ATOM 1660 C CA . ARG A 1 217 ? 6.691 -24.081 -1.012 1.00 37.31 217 ARG A CA 1
ATOM 1661 C C . ARG A 1 217 ? 5.330 -24.436 -1.635 1.00 37.31 217 ARG A C 1
ATOM 1663 O O . ARG A 1 217 ? 4.323 -24.303 -0.949 1.00 37.31 217 ARG A O 1
ATOM 1670 N N . ARG A 1 218 ? 5.403 -25.101 -2.804 1.00 40.34 218 ARG A N 1
ATOM 1671 C CA . ARG A 1 218 ? 4.472 -26.111 -3.385 1.00 40.34 218 ARG A CA 1
ATOM 1672 C C . ARG A 1 218 ? 3.276 -25.611 -4.234 1.00 40.34 218 ARG A C 1
ATOM 1674 O O . ARG A 1 218 ? 2.841 -24.488 -4.023 1.00 40.34 218 ARG A O 1
ATOM 1681 N N . PRO A 1 219 ? 2.757 -26.437 -5.185 1.00 37.28 219 PRO A N 1
ATOM 1682 C CA . PRO A 1 219 ? 2.866 -27.899 -5.261 1.00 37.28 219 PRO A CA 1
ATOM 1683 C C . PRO A 1 219 ? 3.595 -28.501 -6.468 1.00 37.28 219 PRO A C 1
ATOM 1685 O O . PRO A 1 219 ? 3.648 -27.984 -7.575 1.00 37.28 219 PRO A O 1
ATOM 1688 N N . LYS A 1 220 ? 4.151 -29.670 -6.151 1.00 34.75 220 LYS A N 1
ATOM 1689 C CA . LYS A 1 220 ? 4.672 -30.724 -7.014 1.00 34.75 220 LYS A CA 1
ATOM 1690 C C . LYS A 1 220 ? 3.493 -31.248 -7.849 1.00 34.75 220 LYS A C 1
ATOM 1692 O O . LYS A 1 220 ? 2.549 -31.756 -7.253 1.00 34.75 220 LYS A O 1
ATOM 1697 N N . CYS A 1 221 ? 3.544 -31.141 -9.174 1.00 35.06 221 CYS A N 1
ATOM 1698 C CA . CYS A 1 221 ? 2.803 -32.059 -10.037 1.00 35.06 221 CYS A CA 1
ATOM 1699 C C . CYS A 1 221 ? 3.784 -33.137 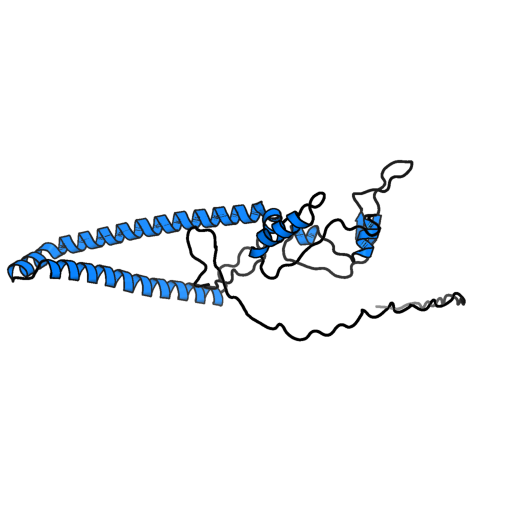-10.488 1.00 35.06 221 CYS A C 1
ATOM 1701 O O . CYS A 1 221 ? 4.782 -32.865 -11.152 1.00 35.06 221 CYS A O 1
ATOM 1703 N N . SER A 1 222 ? 3.533 -34.334 -9.979 1.00 34.34 222 SER A N 1
ATOM 1704 C CA . SER A 1 222 ? 4.122 -35.594 -10.393 1.00 34.34 222 SER A CA 1
ATOM 1705 C C . SER A 1 222 ? 3.665 -35.973 -11.799 1.00 34.34 222 SER A C 1
ATOM 1707 O O . SER A 1 222 ? 2.513 -35.755 -12.157 1.00 34.34 222 SER A O 1
ATOM 1709 N N . ASP A 1 223 ? 4.592 -36.611 -12.506 1.00 28.45 223 ASP A N 1
ATOM 1710 C CA . ASP A 1 223 ? 4.382 -37.630 -13.529 1.00 28.45 223 ASP A CA 1
ATOM 1711 C C . ASP A 1 223 ? 3.584 -37.287 -14.787 1.00 28.45 223 ASP A C 1
ATOM 1713 O O . ASP A 1 223 ? 2.373 -37.454 -14.889 1.00 28.45 223 ASP A O 1
ATOM 1717 N N . THR A 1 224 ? 4.342 -37.054 -15.857 1.00 32.31 224 THR A N 1
ATOM 1718 C CA . THR A 1 224 ? 4.186 -37.908 -17.041 1.00 32.31 224 THR A CA 1
ATOM 1719 C C . THR A 1 224 ? 5.558 -38.133 -17.669 1.00 32.31 224 THR A C 1
ATOM 1721 O O . THR A 1 224 ? 5.981 -37.443 -18.590 1.00 32.31 224 THR A O 1
ATOM 1724 N N . SER A 1 225 ? 6.296 -39.098 -17.116 1.00 33.34 225 SER A N 1
ATOM 1725 C CA . SER A 1 225 ? 7.371 -39.768 -17.842 1.00 33.34 225 SER A CA 1
ATOM 1726 C C . SER A 1 225 ? 6.840 -41.122 -18.309 1.00 33.34 225 SER A C 1
ATOM 1728 O O . SER A 1 225 ? 6.541 -41.984 -17.490 1.00 33.34 225 SER A O 1
ATOM 1730 N N . LYS A 1 226 ? 6.650 -41.270 -19.624 1.00 29.80 226 LYS A N 1
ATOM 1731 C CA . LYS A 1 226 ? 6.929 -42.478 -20.423 1.00 29.80 226 LYS A CA 1
ATOM 1732 C C . LYS A 1 226 ? 6.365 -42.300 -21.831 1.00 29.80 226 LYS A C 1
ATOM 1734 O O . LYS A 1 226 ? 5.168 -42.139 -22.019 1.00 29.80 226 LYS A O 1
ATOM 1739 N N . GLY A 1 227 ? 7.274 -42.341 -22.795 1.00 26.45 227 GLY A N 1
ATOM 1740 C CA . GLY A 1 227 ? 7.010 -42.195 -24.220 1.00 26.45 227 GLY A CA 1
ATOM 1741 C C . GLY A 1 227 ? 8.274 -41.722 -24.919 1.00 26.45 227 GLY A C 1
ATOM 1742 O O . GLY A 1 227 ? 8.298 -40.642 -25.495 1.00 26.45 227 GLY A O 1
ATOM 1743 N N . ALA A 1 228 ? 9.356 -42.485 -24.749 1.00 31.88 228 ALA A N 1
ATOM 1744 C CA . ALA A 1 228 ? 10.493 -42.402 -25.644 1.00 31.88 228 ALA A CA 1
ATOM 1745 C C . ALA A 1 228 ? 10.003 -42.764 -27.048 1.00 31.88 228 ALA A C 1
ATOM 1747 O O . ALA A 1 228 ? 9.355 -43.791 -27.182 1.00 31.88 228 ALA A O 1
ATOM 1748 N N . ASP A 1 229 ? 10.305 -41.932 -28.039 1.00 29.52 229 ASP A N 1
ATOM 1749 C CA . ASP A 1 229 ? 10.729 -42.399 -29.354 1.00 29.52 229 ASP A CA 1
ATOM 1750 C C . ASP A 1 229 ? 11.458 -41.271 -30.084 1.00 29.52 229 ASP A C 1
ATOM 1752 O O . ASP A 1 229 ? 11.013 -40.126 -30.174 1.00 29.52 229 ASP A O 1
ATOM 1756 N N . ALA A 1 230 ? 12.663 -41.615 -30.522 1.00 33.66 230 ALA A N 1
ATOM 1757 C CA . ALA A 1 230 ? 13.595 -40.758 -31.217 1.00 33.66 230 ALA A CA 1
ATOM 1758 C C . ALA A 1 230 ? 13.183 -40.587 -32.687 1.00 33.66 230 ALA A C 1
ATOM 1760 O O . ALA A 1 230 ? 12.895 -41.559 -33.378 1.00 33.66 230 ALA A O 1
ATOM 1761 N N . GLY A 1 231 ? 13.256 -39.354 -33.190 1.00 29.80 231 GLY A N 1
ATOM 1762 C CA . GLY A 1 231 ? 13.221 -39.043 -34.619 1.00 29.80 231 GLY A CA 1
ATOM 1763 C C . GLY A 1 231 ? 14.145 -37.853 -34.910 1.00 29.80 231 GLY A C 1
ATOM 1764 O O . GLY A 1 231 ? 14.100 -36.874 -34.163 1.00 29.80 231 GLY A O 1
ATOM 1765 N N . PRO A 1 232 ? 15.027 -37.914 -35.926 1.00 41.16 232 PRO A N 1
ATOM 1766 C CA . PRO A 1 232 ? 16.011 -36.864 -36.182 1.00 41.16 232 PRO A CA 1
ATOM 1767 C C . PRO A 1 232 ? 15.367 -35.626 -36.838 1.00 41.16 232 PRO A C 1
ATOM 1769 O O . PRO A 1 232 ? 14.299 -35.733 -37.445 1.00 41.16 232 PRO A O 1
ATOM 1772 N N . PRO A 1 233 ? 16.006 -34.442 -36.755 1.00 41.84 233 PRO A N 1
ATOM 1773 C CA . PRO A 1 233 ? 15.428 -33.198 -37.259 1.00 41.84 233 PRO A CA 1
ATOM 1774 C C . PRO A 1 233 ? 15.329 -33.186 -38.798 1.00 41.84 233 PRO A C 1
ATOM 1776 O O . PRO A 1 233 ? 16.251 -33.658 -39.475 1.00 41.84 233 PRO A O 1
ATOM 1779 N N . PRO A 1 234 ? 14.257 -32.618 -39.386 1.00 37.97 234 PRO A N 1
ATOM 1780 C CA . PRO A 1 234 ? 14.139 -32.511 -40.832 1.00 37.97 234 PRO A CA 1
ATOM 1781 C C . PRO A 1 234 ? 15.146 -31.507 -41.403 1.00 37.97 234 PRO A C 1
ATOM 1783 O O . PRO A 1 234 ? 15.350 -30.403 -40.895 1.00 37.97 234 PRO A O 1
ATOM 1786 N N . ARG A 1 235 ? 15.787 -31.950 -42.486 1.00 30.61 235 ARG A N 1
ATOM 1787 C CA . ARG A 1 235 ? 16.828 -31.264 -43.249 1.00 30.61 235 ARG A CA 1
ATOM 1788 C C . ARG A 1 235 ? 16.315 -29.998 -43.939 1.00 30.61 235 ARG A C 1
ATOM 1790 O O . ARG A 1 235 ? 15.158 -29.897 -44.331 1.00 30.61 235 ARG A O 1
ATOM 1797 N N . ALA A 1 236 ? 17.264 -29.087 -44.140 1.00 34.06 236 ALA A N 1
ATOM 1798 C CA . ALA A 1 236 ? 17.196 -27.866 -44.928 1.00 34.06 236 ALA A CA 1
ATOM 1799 C C . ALA A 1 236 ? 16.351 -27.985 -46.212 1.00 34.06 236 ALA A C 1
ATOM 1801 O O . ALA A 1 236 ? 16.703 -28.715 -47.139 1.00 34.06 236 ALA A O 1
ATOM 1802 N N . ALA A 1 237 ? 15.282 -27.190 -46.288 1.00 31.42 237 ALA A N 1
ATOM 1803 C CA . ALA A 1 237 ? 14.569 -26.923 -47.527 1.00 31.42 237 ALA A CA 1
ATOM 1804 C C . ALA A 1 237 ? 15.299 -25.820 -48.311 1.00 31.42 237 ALA A C 1
ATOM 1806 O O . ALA A 1 237 ? 15.334 -24.649 -47.931 1.00 31.42 237 ALA A O 1
ATOM 1807 N N . SER A 1 238 ? 15.912 -26.243 -49.410 1.00 29.56 238 SER A N 1
ATOM 1808 C CA . SER A 1 238 ? 16.529 -25.434 -50.453 1.00 29.56 238 SER A CA 1
ATOM 1809 C C . SER A 1 238 ? 15.567 -24.389 -51.028 1.00 29.56 238 SER A C 1
ATOM 1811 O O . SER A 1 238 ? 14.555 -24.740 -51.635 1.00 29.56 238 SER A O 1
ATOM 1813 N N . TRP A 1 239 ? 15.923 -23.109 -50.921 1.00 30.34 239 TRP A N 1
ATOM 1814 C CA . TRP A 1 239 ? 15.325 -22.042 -51.727 1.00 30.34 239 TRP A CA 1
ATOM 1815 C C . TRP A 1 239 ? 15.797 -22.149 -53.188 1.00 30.34 239 TRP A C 1
ATOM 1817 O O . TRP A 1 239 ? 17.009 -22.169 -53.432 1.00 30.34 239 TRP A O 1
ATOM 1827 N N . PRO A 1 240 ? 14.899 -22.186 -54.189 1.00 32.12 240 PRO A N 1
ATOM 1828 C CA . PRO A 1 240 ? 15.310 -22.209 -55.584 1.00 32.12 240 PRO A CA 1
ATOM 1829 C C . PRO A 1 240 ? 15.727 -20.809 -56.053 1.00 32.12 240 PRO A C 1
ATOM 1831 O O . PRO A 1 240 ? 14.939 -19.864 -56.078 1.00 32.12 240 PRO A O 1
ATOM 1834 N N . ARG A 1 241 ? 16.985 -20.702 -56.502 1.00 37.44 241 ARG A N 1
ATOM 1835 C CA . ARG A 1 241 ? 17.488 -19.617 -57.358 1.00 37.44 241 ARG A CA 1
ATOM 1836 C C . ARG A 1 241 ? 16.571 -19.466 -58.578 1.00 37.44 241 ARG A C 1
ATOM 1838 O O . ARG A 1 241 ? 16.566 -20.347 -59.438 1.00 37.44 241 ARG A O 1
ATOM 1845 N N . ARG A 1 242 ? 15.876 -18.332 -58.721 1.00 33.75 242 ARG A N 1
ATOM 1846 C CA . ARG A 1 242 ? 15.261 -17.938 -59.999 1.00 33.75 242 ARG A CA 1
ATOM 1847 C C . ARG A 1 242 ? 16.070 -16.831 -60.670 1.00 33.75 242 ARG A C 1
ATOM 1849 O O . ARG A 1 242 ? 16.544 -15.893 -60.039 1.00 33.75 242 ARG A O 1
ATOM 1856 N N . ARG A 1 243 ? 16.304 -17.075 -61.956 1.00 33.31 243 ARG A N 1
ATOM 1857 C CA . ARG A 1 243 ? 17.276 -16.460 -62.856 1.00 33.31 243 ARG A CA 1
ATOM 1858 C C . ARG A 1 243 ? 16.958 -15.008 -63.217 1.00 33.31 243 ARG A C 1
ATOM 1860 O O . ARG A 1 243 ? 15.809 -14.586 -63.238 1.00 33.31 243 ARG A O 1
ATOM 1867 N N . ARG A 1 244 ? 18.042 -14.323 -63.590 1.00 31.30 244 ARG A N 1
ATOM 1868 C CA . ARG A 1 244 ? 18.111 -13.075 -64.357 1.00 31.30 244 ARG A CA 1
ATOM 1869 C C . ARG A 1 244 ? 17.290 -13.150 -65.648 1.00 31.30 244 ARG A C 1
ATOM 1871 O O . ARG A 1 244 ? 17.287 -14.191 -66.301 1.00 31.30 244 ARG A O 1
ATOM 1878 N N . GLY A 1 245 ? 16.796 -11.986 -66.065 1.00 28.52 245 GLY A N 1
ATOM 1879 C CA . GLY A 1 245 ? 16.623 -11.637 -67.474 1.00 28.52 245 GLY A CA 1
ATOM 1880 C C . GLY A 1 245 ? 15.184 -11.357 -67.886 1.00 28.52 245 GLY A C 1
ATOM 1881 O O . GLY A 1 245 ? 14.424 -12.294 -68.088 1.00 28.52 245 GLY A O 1
ATOM 1882 N N . ALA A 1 246 ? 14.864 -10.069 -68.033 1.00 31.70 246 ALA A N 1
ATOM 1883 C CA . ALA A 1 246 ? 14.230 -9.458 -69.211 1.00 31.70 246 ALA A CA 1
ATOM 1884 C C . ALA A 1 246 ? 13.384 -8.243 -68.794 1.00 31.70 246 ALA A C 1
ATOM 1886 O O . ALA A 1 246 ? 12.332 -8.376 -68.174 1.00 31.70 246 ALA A O 1
ATOM 1887 N N . SER A 1 247 ? 13.858 -7.054 -69.165 1.00 35.09 247 SER A N 1
ATOM 1888 C CA . SER A 1 247 ? 13.025 -5.859 -69.324 1.00 35.09 247 SER A CA 1
ATOM 1889 C C . SER A 1 247 ? 11.965 -6.107 -70.410 1.00 35.09 247 SER A C 1
ATOM 1891 O O . SER A 1 247 ? 12.191 -6.922 -71.307 1.00 35.09 247 SER A O 1
ATOM 1893 N N . PRO A 1 248 ? 10.866 -5.338 -70.415 1.00 37.62 248 PRO A N 1
ATOM 1894 C CA . PRO A 1 248 ? 10.842 -4.283 -71.422 1.00 37.62 248 PRO A CA 1
ATOM 1895 C C . PRO A 1 248 ? 10.299 -2.939 -70.924 1.00 37.62 248 PRO A C 1
ATOM 1897 O O . PRO A 1 248 ? 9.441 -2.826 -70.055 1.00 37.62 248 PRO A O 1
ATOM 1900 N N . VAL A 1 249 ? 10.854 -1.916 -71.559 1.00 35.81 249 VAL A N 1
ATOM 1901 C CA . VAL A 1 249 ? 10.458 -0.510 -71.586 1.00 35.81 249 VAL A CA 1
ATOM 1902 C C . VAL A 1 249 ? 9.025 -0.354 -72.110 1.00 35.81 249 VAL A C 1
ATOM 1904 O O . VAL A 1 249 ? 8.719 -0.887 -73.173 1.00 35.81 249 VAL A O 1
ATOM 1907 N N . MET A 1 250 ? 8.195 0.483 -71.471 1.00 30.59 250 MET A N 1
ATOM 1908 C CA . MET A 1 250 ? 7.185 1.260 -72.203 1.00 30.59 250 MET A CA 1
ATOM 1909 C C . MET A 1 250 ? 6.849 2.602 -71.526 1.00 30.59 250 MET A C 1
ATOM 1911 O O . MET A 1 250 ? 6.941 2.763 -70.315 1.00 30.59 250 MET A O 1
ATOM 1915 N N . ARG A 1 251 ? 6.573 3.570 -72.401 1.00 33.41 251 ARG A N 1
ATOM 1916 C CA . ARG A 1 251 ? 6.663 5.040 -72.323 1.00 33.41 251 ARG A CA 1
ATOM 1917 C C . ARG A 1 251 ? 5.583 5.754 -71.480 1.00 33.41 251 ARG A C 1
ATOM 1919 O O . ARG A 1 251 ? 4.572 5.145 -71.146 1.00 33.41 251 ARG A O 1
ATOM 1926 N N . PRO A 1 252 ? 5.759 7.066 -71.197 1.00 35.62 252 PRO A N 1
ATOM 1927 C CA . PRO A 1 252 ? 4.810 7.867 -70.424 1.00 35.62 252 PRO A CA 1
ATOM 1928 C C . PRO A 1 252 ? 3.613 8.313 -71.277 1.00 35.62 252 PRO A C 1
ATOM 1930 O O . PRO A 1 252 ? 3.789 8.707 -72.430 1.00 35.62 252 PRO A O 1
ATOM 1933 N N . SER A 1 253 ? 2.404 8.314 -70.704 1.00 34.28 253 SER A N 1
ATOM 1934 C CA . SER A 1 253 ? 1.236 8.968 -71.305 1.00 34.28 253 SER A CA 1
ATOM 1935 C C . SER A 1 253 ? 0.903 10.259 -70.561 1.00 34.28 253 SER A C 1
ATOM 1937 O O . SER A 1 253 ? 0.351 10.253 -69.461 1.00 34.28 253 SER A O 1
ATOM 1939 N N . THR A 1 254 ? 1.217 11.377 -71.197 1.00 37.59 254 THR A N 1
ATOM 1940 C CA . THR A 1 254 ? 0.613 12.684 -70.960 1.00 37.59 254 THR A CA 1
ATOM 1941 C C . THR A 1 254 ? -0.879 12.638 -71.302 1.00 37.59 254 THR A C 1
ATOM 1943 O O . THR A 1 254 ? -1.254 12.314 -72.427 1.00 37.59 254 THR A O 1
ATOM 1946 N N . ARG A 1 255 ? -1.745 13.020 -70.357 1.00 33.84 255 ARG A N 1
ATOM 1947 C CA . ARG A 1 255 ? -3.091 13.537 -70.651 1.00 33.84 255 ARG A CA 1
ATOM 1948 C C . ARG A 1 255 ? -3.427 14.680 -69.697 1.00 33.84 255 ARG A C 1
ATOM 1950 O O . ARG A 1 255 ? -3.682 14.468 -68.519 1.00 33.84 255 ARG A O 1
ATOM 1957 N N . HIS A 1 256 ? -3.445 15.887 -70.253 1.00 41.47 256 HIS A N 1
ATOM 1958 C CA . HIS A 1 256 ? -4.308 16.972 -69.788 1.00 41.47 256 HIS A CA 1
ATOM 1959 C C . HIS A 1 256 ? -5.781 16.583 -70.026 1.00 41.47 256 HIS A C 1
ATOM 1961 O O . HIS A 1 256 ? -6.066 15.811 -70.946 1.00 41.47 256 HIS A O 1
ATOM 1967 N N . PRO A 1 257 ? -6.722 17.159 -69.262 1.00 48.88 257 PRO A N 1
ATOM 1968 C CA . PRO A 1 257 ? -7.519 18.226 -69.863 1.00 48.88 257 PRO A CA 1
ATOM 1969 C C . PRO A 1 257 ? -7.790 19.424 -68.941 1.00 48.88 257 PRO A C 1
ATOM 1971 O O . PRO A 1 257 ? -7.560 19.416 -67.736 1.00 48.88 257 PRO A O 1
ATOM 1974 N N . ARG A 1 258 ? -8.247 20.480 -69.613 1.00 37.50 258 ARG A N 1
ATOM 1975 C CA . ARG A 1 258 ? -8.687 21.798 -69.154 1.00 37.50 258 ARG A CA 1
ATOM 1976 C C . ARG A 1 258 ? -10.038 21.778 -68.405 1.00 37.50 258 ARG A C 1
ATOM 1978 O O . ARG A 1 258 ? -10.936 21.058 -68.813 1.00 37.50 258 ARG A O 1
ATOM 1985 N N . ALA A 1 259 ? -10.168 22.754 -67.498 1.00 39.78 259 ALA A N 1
ATOM 1986 C CA . ALA A 1 259 ? -11.273 23.719 -67.305 1.00 39.78 259 ALA A CA 1
ATOM 1987 C C . ALA A 1 259 ? -12.662 23.338 -66.723 1.00 39.78 259 ALA A C 1
ATOM 1989 O O . ALA A 1 259 ? -13.273 22.344 -67.091 1.00 39.78 259 ALA A O 1
ATOM 1990 N N . ARG A 1 260 ? -13.180 24.345 -65.979 1.00 36.22 260 ARG A N 1
ATOM 1991 C CA . ARG A 1 260 ? -14.540 24.631 -65.442 1.00 36.22 260 ARG A CA 1
ATOM 1992 C C . ARG A 1 260 ? -14.973 23.814 -64.213 1.00 36.22 260 ARG A C 1
ATOM 1994 O O . ARG A 1 260 ? -14.863 22.604 -64.221 1.00 36.22 260 ARG A O 1
ATOM 2001 N N . GLY A 1 261 ? -15.528 24.385 -63.143 1.00 36.91 261 GLY A N 1
ATOM 2002 C CA . GLY A 1 261 ? -15.890 25.768 -62.819 1.00 36.91 261 GLY A CA 1
ATOM 2003 C C . GLY A 1 261 ? -17.056 25.786 -61.820 1.00 36.91 261 GLY A C 1
ATOM 2004 O O . GLY A 1 261 ? -18.063 25.137 -62.080 1.00 36.91 261 GLY A O 1
ATOM 2005 N N . ARG A 1 262 ? -16.918 26.520 -60.714 1.00 38.34 262 ARG A N 1
ATOM 2006 C CA . ARG A 1 262 ? -17.899 27.436 -60.105 1.00 38.34 262 ARG A CA 1
ATOM 2007 C C . ARG A 1 262 ? -17.241 28.134 -58.923 1.00 38.34 262 ARG A C 1
ATOM 2009 O O . ARG A 1 262 ? -16.447 27.457 -58.237 1.00 38.34 262 ARG A O 1
#

Radius of gyration: 36.05 Å; chains: 1; bounding box: 65×70×120 Å